Protein AF-A0A958LIG8-F1 (afdb_monomer_lite)

Foldseek 3Di:
DPPDDVVVVVVVPPPPPPCADDCLNQVVVVHDLCDDPVDLHPSVCSVFLQCLLVDDWDKDWDDFDPDDQLDDADPVGHHIKIKTWHHNDDWTKIWIWFGFDVVLCVVVVVVPSFWGGQTGKTKIKTKDDDDDAKIKIKMKIWGWDWDCDPPNATKIWIWIKIKMWIGHGPFKIKIKMWTPWTKMATGVHNRDIDTDDIDMKIKMWGDDPVDIDIDID

Structure (mmCIF, N/CA/C/O backbone):
data_AF-A0A958LIG8-F1
#
_entry.id   AF-A0A958LIG8-F1
#
loop_
_atom_site.group_PDB
_atom_site.id
_atom_site.type_symbol
_atom_site.label_atom_id
_atom_site.label_alt_id
_atom_site.label_comp_id
_atom_site.label_asym_id
_atom_site.label_entity_id
_atom_site.label_seq_id
_atom_site.pdbx_PDB_ins_code
_atom_site.Cartn_x
_atom_site.Cartn_y
_atom_site.Cartn_z
_atom_site.occupancy
_atom_site.B_iso_or_equiv
_atom_site.auth_seq_id
_atom_site.auth_comp_id
_atom_site.auth_asym_id
_atom_site.auth_atom_id
_atom_site.pdbx_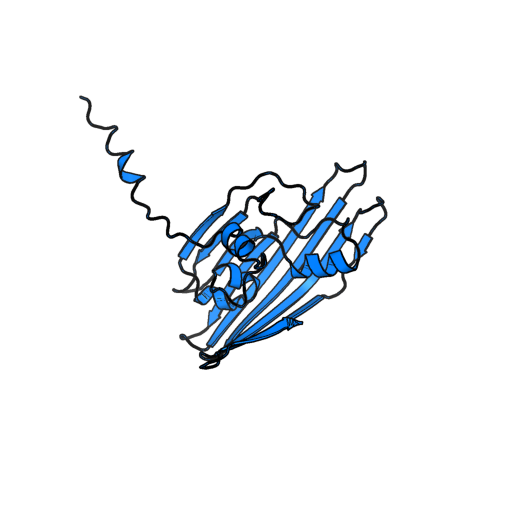PDB_model_num
ATOM 1 N N . MET A 1 1 ? 37.956 26.118 31.453 1.00 41.28 1 MET A N 1
ATOM 2 C CA . MET A 1 1 ? 36.650 26.328 30.789 1.00 41.28 1 MET A CA 1
ATOM 3 C C . MET A 1 1 ? 36.375 25.126 29.888 1.00 41.28 1 MET A C 1
ATOM 5 O O . MET A 1 1 ? 36.731 25.153 28.724 1.00 41.28 1 MET A O 1
ATOM 9 N N . VAL A 1 2 ? 35.842 24.032 30.446 1.00 43.56 2 VAL A N 1
ATOM 10 C CA . VAL A 1 2 ? 35.516 22.791 29.707 1.00 43.56 2 VAL A CA 1
ATOM 11 C C . VAL A 1 2 ? 34.172 22.278 30.224 1.00 43.56 2 VAL A C 1
ATOM 13 O O . VAL A 1 2 ? 34.067 21.256 30.884 1.00 43.56 2 VAL A O 1
ATOM 16 N N . ILE A 1 3 ? 33.132 23.073 30.011 1.00 48.62 3 ILE A N 1
ATOM 17 C CA . ILE A 1 3 ? 31.742 22.699 30.272 1.00 48.62 3 ILE A CA 1
ATOM 18 C C . ILE A 1 3 ? 30.993 23.212 29.055 1.00 48.62 3 ILE A C 1
ATOM 20 O O . ILE A 1 3 ? 30.757 24.415 28.992 1.00 48.62 3 ILE A O 1
ATOM 24 N N . ARG A 1 4 ? 30.740 22.346 28.059 1.00 50.59 4 ARG A N 1
ATOM 25 C CA . ARG A 1 4 ? 29.748 22.579 26.980 1.00 50.59 4 ARG A CA 1
ATOM 26 C C . ARG A 1 4 ? 29.577 21.462 25.939 1.00 50.59 4 ARG A C 1
ATOM 28 O O . ARG A 1 4 ? 28.724 21.620 25.081 1.00 50.59 4 ARG A O 1
ATOM 35 N N . ILE A 1 5 ? 30.298 20.338 26.005 1.00 49.97 5 ILE A N 1
ATOM 36 C CA . ILE A 1 5 ? 30.127 19.248 25.013 1.00 49.97 5 ILE A CA 1
ATOM 37 C C . ILE A 1 5 ? 29.253 18.092 25.532 1.00 49.97 5 ILE A C 1
ATOM 39 O O . ILE A 1 5 ? 28.563 17.442 24.755 1.00 49.97 5 ILE A O 1
ATOM 43 N N . TRP A 1 6 ? 29.160 17.896 26.848 1.00 44.25 6 TRP A N 1
ATOM 44 C CA . TRP A 1 6 ? 28.410 16.771 27.424 1.00 44.25 6 TRP A CA 1
ATOM 45 C C . TRP A 1 6 ? 26.888 16.957 27.490 1.00 44.25 6 TRP A C 1
ATOM 47 O O . TRP A 1 6 ? 26.189 16.006 27.810 1.00 44.25 6 TRP A O 1
ATOM 57 N N . LEU A 1 7 ? 26.345 18.142 27.181 1.00 46.19 7 LEU A N 1
ATOM 58 C CA . LEU A 1 7 ? 24.888 18.338 27.179 1.00 46.19 7 LEU A CA 1
ATOM 59 C C . LEU A 1 7 ? 24.240 18.044 25.816 1.00 46.19 7 LEU A C 1
ATOM 61 O O . LEU A 1 7 ? 23.055 17.742 25.776 1.00 46.19 7 LEU A O 1
ATOM 65 N N . LEU A 1 8 ? 25.002 18.089 24.714 1.00 43.44 8 LEU A N 1
ATOM 66 C CA . LEU A 1 8 ? 24.468 17.799 23.376 1.00 43.44 8 LEU A CA 1
ATOM 67 C C . LEU A 1 8 ? 24.385 16.290 23.086 1.00 43.44 8 LEU A C 1
ATOM 69 O O . LEU A 1 8 ? 23.498 15.862 22.358 1.00 43.44 8 LEU A O 1
ATOM 73 N N . ALA A 1 9 ? 25.266 15.479 23.681 1.00 48.62 9 ALA A N 1
ATOM 74 C CA . ALA A 1 9 ? 25.259 14.023 23.503 1.00 48.62 9 ALA A CA 1
ATOM 75 C C . ALA A 1 9 ? 24.160 13.317 24.323 1.00 48.62 9 ALA A C 1
ATOM 77 O O . ALA A 1 9 ? 23.716 12.233 23.960 1.00 48.62 9 ALA A O 1
ATOM 78 N N . THR A 1 10 ? 23.683 13.945 25.401 1.00 48.19 10 THR A N 1
ATOM 79 C CA . THR A 1 10 ? 22.704 13.342 26.324 1.00 48.19 10 THR A CA 1
ATOM 80 C C . THR A 1 10 ? 21.252 13.658 25.946 1.00 48.19 10 THR A C 1
ATOM 82 O O . THR A 1 10 ? 20.336 13.007 26.435 1.00 48.19 10 THR A O 1
ATOM 85 N N . VAL A 1 11 ? 21.020 14.614 25.037 1.00 45.44 11 VAL A N 1
ATOM 86 C CA . VAL A 1 11 ? 19.679 14.914 24.491 1.00 45.44 11 VAL A CA 1
ATOM 87 C C . VAL A 1 11 ? 19.306 13.969 23.336 1.00 45.44 11 VAL A C 1
ATOM 89 O O . VAL A 1 11 ? 18.129 13.816 23.029 1.00 45.44 11 VAL A O 1
ATOM 92 N N . LEU A 1 12 ? 20.270 13.253 22.748 1.00 44.62 12 LEU A N 1
ATOM 93 C CA . LEU A 1 12 ? 20.028 12.346 21.617 1.00 44.62 12 LEU A CA 1
ATOM 94 C C . LEU A 1 12 ? 19.662 10.903 22.027 1.00 44.62 12 LEU A C 1
ATOM 96 O O . LEU A 1 12 ? 19.525 10.046 21.164 1.00 44.62 12 LEU A O 1
ATOM 100 N N . PHE A 1 13 ? 19.517 10.612 23.325 1.00 43.94 13 PHE A N 1
ATOM 101 C CA . PHE A 1 13 ? 19.394 9.232 23.827 1.00 43.94 13 PHE A CA 1
ATOM 102 C C . PHE A 1 13 ? 18.069 8.905 24.536 1.00 43.94 13 PHE A C 1
ATOM 104 O O . PHE A 1 13 ? 17.940 7.841 25.134 1.00 43.94 13 PHE A O 1
ATOM 111 N N . PHE A 1 14 ? 17.068 9.790 24.449 1.00 40.62 14 PHE A N 1
ATOM 112 C CA . PHE A 1 14 ? 15.733 9.568 25.028 1.00 40.62 14 PHE A CA 1
ATOM 113 C C . PHE A 1 14 ? 14.577 9.807 24.049 1.00 40.62 14 PHE A C 1
ATOM 115 O O . PHE A 1 14 ? 13.455 10.070 24.473 1.00 40.62 14 PHE A O 1
ATOM 122 N N . THR A 1 15 ? 14.797 9.661 22.742 1.00 43.53 15 THR A N 1
ATOM 123 C CA . THR A 1 15 ? 13.674 9.290 21.877 1.00 43.53 15 THR A CA 1
ATOM 124 C C . THR A 1 15 ? 13.524 7.786 22.016 1.00 43.53 15 THR A C 1
ATOM 126 O O . THR A 1 15 ? 14.259 7.021 21.394 1.00 43.53 15 THR A O 1
ATOM 129 N N . THR A 1 16 ? 12.624 7.350 22.892 1.00 34.91 16 THR A N 1
ATOM 130 C CA . THR A 1 16 ? 12.027 6.021 22.784 1.00 34.91 16 THR A CA 1
ATOM 131 C C . THR A 1 16 ? 11.442 5.936 21.382 1.00 34.91 16 THR A C 1
ATOM 133 O O . THR A 1 16 ? 10.362 6.461 21.125 1.00 34.91 16 THR A O 1
ATOM 136 N N . ILE A 1 17 ? 12.214 5.379 20.449 1.00 40.78 17 ILE A N 1
ATOM 137 C CA . ILE A 1 17 ? 11.719 5.006 19.134 1.00 40.78 17 ILE A CA 1
ATOM 138 C C . ILE A 1 17 ? 10.731 3.895 19.457 1.00 40.78 17 ILE A C 1
ATOM 140 O O . ILE A 1 17 ? 11.127 2.766 19.748 1.00 40.78 17 ILE A O 1
ATOM 144 N N . GLU A 1 18 ? 9.454 4.246 19.567 1.00 34.97 18 GLU A N 1
ATOM 145 C CA . GLU A 1 18 ? 8.411 3.238 19.555 1.00 34.97 18 GLU A CA 1
ATOM 146 C C . GLU A 1 18 ? 8.670 2.397 18.307 1.00 34.97 18 GLU A C 1
ATOM 148 O O . GLU A 1 18 ? 8.905 2.925 17.220 1.00 34.97 18 GLU A O 1
ATOM 153 N N . SER A 1 19 ? 8.786 1.086 18.501 1.00 39.12 19 SER A N 1
ATOM 154 C CA . SER A 1 19 ? 9.052 0.122 17.440 1.00 39.12 19 SER A CA 1
ATOM 155 C C . SER A 1 19 ? 7.802 0.001 16.565 1.00 39.12 19 SER A C 1
ATOM 157 O O . SER A 1 19 ? 7.048 -0.973 16.650 1.00 39.12 19 SER A O 1
ATOM 159 N N . TYR A 1 20 ? 7.575 1.031 15.753 1.00 48.97 20 TYR A N 1
ATOM 160 C CA . TYR A 1 20 ? 6.676 0.998 14.611 1.00 48.97 20 TYR A CA 1
ATOM 161 C C . TYR A 1 20 ? 7.081 -0.181 13.722 1.00 48.97 20 TYR A C 1
ATOM 163 O O . TYR A 1 20 ? 8.252 -0.581 13.678 1.00 48.97 20 TYR A O 1
ATOM 171 N N . ALA A 1 21 ? 6.090 -0.846 13.149 1.00 52.38 21 ALA A N 1
ATOM 172 C CA . ALA A 1 21 ? 6.318 -2.006 12.320 1.00 52.38 21 ALA A CA 1
ATOM 173 C C . ALA A 1 21 ? 7.033 -1.592 11.053 1.00 52.38 21 ALA A C 1
ATOM 175 O O . ALA A 1 21 ? 6.446 -1.016 10.144 1.00 52.38 21 ALA A O 1
ATOM 176 N N . SER A 1 22 ? 8.313 -1.923 10.973 1.00 60.50 22 SER A N 1
ATOM 177 C CA . SER A 1 22 ? 8.977 -1.832 9.691 1.00 60.50 22 SER A CA 1
ATOM 178 C C . SER A 1 22 ? 8.350 -2.833 8.717 1.00 60.50 22 SER A C 1
ATOM 180 O O . SER A 1 22 ? 7.936 -3.925 9.133 1.00 60.50 22 SER A O 1
ATOM 182 N N . LYS A 1 23 ? 8.321 -2.515 7.420 1.00 68.56 23 LYS A N 1
ATOM 183 C CA . LYS A 1 23 ? 7.964 -3.449 6.335 1.00 68.56 23 LYS A CA 1
ATOM 184 C C . LYS A 1 23 ? 8.615 -4.808 6.528 1.00 68.56 23 LYS A C 1
ATOM 186 O O . LYS A 1 23 ? 7.947 -5.838 6.495 1.00 68.56 23 LYS A O 1
ATOM 191 N N . SER A 1 24 ? 9.898 -4.791 6.872 1.00 63.81 24 SER A N 1
ATOM 192 C CA . SER A 1 24 ? 10.687 -5.982 7.193 1.00 63.81 24 SER A CA 1
ATOM 193 C C . SER A 1 24 ? 10.082 -6.870 8.293 1.00 63.81 24 SER A C 1
ATOM 195 O O . SER A 1 24 ? 10.229 -8.089 8.229 1.00 63.81 24 SER A O 1
ATOM 197 N N . ARG A 1 25 ? 9.370 -6.314 9.285 1.00 67.56 25 ARG A N 1
ATOM 198 C CA . ARG A 1 25 ? 8.668 -7.090 10.324 1.00 67.56 25 ARG A CA 1
ATOM 199 C C . ARG A 1 25 ? 7.407 -7.759 9.780 1.00 67.56 25 ARG A C 1
ATOM 201 O O . ARG A 1 25 ? 7.137 -8.902 10.140 1.00 67.56 25 ARG A O 1
ATOM 208 N N . LEU A 1 26 ? 6.642 -7.065 8.938 1.00 69.69 26 LEU A N 1
ATOM 209 C CA . LEU A 1 26 ? 5.444 -7.623 8.306 1.00 69.69 26 LEU A CA 1
ATOM 210 C C . LEU A 1 26 ? 5.796 -8.706 7.284 1.00 69.69 26 LEU A C 1
ATOM 212 O O . LEU A 1 26 ? 5.222 -9.794 7.329 1.00 69.69 26 LEU A O 1
ATOM 216 N N . GLU A 1 27 ? 6.796 -8.463 6.442 1.00 68.50 27 GLU A N 1
ATOM 217 C CA . GLU A 1 27 ? 7.295 -9.453 5.485 1.00 68.50 27 GLU A CA 1
ATOM 218 C C . GLU A 1 27 ? 7.908 -10.670 6.185 1.00 68.50 27 GLU A C 1
ATOM 220 O O . GLU A 1 27 ? 7.669 -11.806 5.775 1.00 68.50 27 GLU A O 1
ATOM 225 N N . ALA A 1 28 ? 8.625 -10.478 7.301 1.00 63.53 28 ALA A N 1
ATOM 226 C CA . ALA A 1 28 ? 9.114 -11.591 8.120 1.00 63.53 28 ALA A CA 1
ATOM 227 C C . ALA A 1 28 ? 7.977 -12.439 8.725 1.00 63.53 28 ALA A C 1
ATOM 229 O O . ALA A 1 28 ? 8.177 -13.616 9.027 1.00 63.53 28 ALA A O 1
ATOM 230 N N . LEU A 1 29 ? 6.781 -11.863 8.880 1.00 64.50 29 LEU A N 1
ATOM 231 C CA . LEU A 1 29 ? 5.553 -12.555 9.287 1.00 64.50 29 LEU A CA 1
ATOM 232 C C . LEU A 1 29 ? 4.736 -13.069 8.086 1.00 64.50 29 LEU A C 1
ATOM 234 O O . LEU A 1 29 ? 3.590 -13.499 8.253 1.00 64.50 29 LEU A O 1
ATOM 238 N N . GLY A 1 30 ? 5.315 -13.037 6.882 1.00 64.19 30 GLY A N 1
ATOM 239 C CA . GLY A 1 30 ? 4.704 -13.514 5.644 1.00 64.19 30 GLY A CA 1
ATOM 240 C C . GLY A 1 30 ? 3.525 -12.666 5.172 1.00 64.19 30 GLY A C 1
ATOM 241 O O . GLY A 1 30 ? 2.628 -13.201 4.524 1.00 64.19 30 GLY A O 1
ATOM 242 N N . GLN A 1 31 ? 3.479 -11.389 5.557 1.00 71.19 31 GLN A N 1
ATOM 243 C CA . GLN A 1 31 ? 2.454 -10.447 5.113 1.00 71.19 31 GLN A CA 1
ATOM 244 C C . GLN A 1 31 ? 2.916 -9.647 3.898 1.00 71.19 31 GLN A C 1
ATOM 246 O O . GLN A 1 31 ? 4.094 -9.636 3.549 1.00 71.19 31 GLN A O 1
ATOM 251 N N . ASP A 1 32 ? 1.950 -8.994 3.267 1.00 72.31 32 ASP A N 1
ATOM 252 C CA . ASP A 1 32 ? 2.117 -8.226 2.043 1.00 72.31 32 ASP A CA 1
ATOM 253 C C . ASP A 1 32 ? 2.638 -6.798 2.330 1.00 72.31 32 ASP A C 1
ATOM 255 O O . ASP A 1 32 ? 2.478 -6.277 3.441 1.00 72.31 32 ASP A O 1
ATOM 259 N N . SER A 1 33 ? 3.239 -6.144 1.328 1.00 68.50 33 SER A N 1
ATOM 260 C CA . SER A 1 33 ? 3.639 -4.734 1.392 1.00 68.50 33 SER A CA 1
ATOM 261 C C . SER A 1 33 ? 2.451 -3.796 1.627 1.00 68.50 33 SER A C 1
ATOM 263 O O . SER A 1 33 ? 2.585 -2.783 2.307 1.00 68.50 33 SER A O 1
ATOM 265 N N . ASN A 1 34 ? 1.252 -4.153 1.171 1.00 72.00 34 ASN A N 1
ATOM 266 C CA . ASN A 1 34 ? 0.046 -3.360 1.413 1.00 72.00 34 ASN A CA 1
ATOM 267 C C . ASN A 1 34 ? -0.558 -3.547 2.816 1.00 72.00 34 ASN A C 1
ATOM 269 O O . ASN A 1 34 ? -1.557 -2.909 3.157 1.00 72.00 34 ASN A O 1
ATOM 273 N N . GLY A 1 35 ? 0.044 -4.400 3.650 1.00 72.19 35 GLY A N 1
ATOM 274 C CA . GLY A 1 35 ? -0.363 -4.649 5.027 1.00 72.19 35 GLY A CA 1
ATOM 275 C C . GLY A 1 35 ? -0.919 -6.054 5.250 1.00 72.19 35 GLY A C 1
ATOM 276 O O . GLY A 1 35 ? -0.621 -7.009 4.535 1.00 72.19 35 GLY A O 1
ATOM 277 N N . SER A 1 36 ? -1.711 -6.200 6.311 1.00 70.88 36 SER A N 1
ATOM 278 C CA . SER A 1 36 ? -2.197 -7.490 6.785 1.00 70.88 36 SER A CA 1
ATOM 279 C C . SER A 1 36 ? -3.659 -7.452 7.212 1.00 70.88 36 SER A C 1
ATOM 281 O O . SER A 1 36 ? -4.131 -6.547 7.899 1.00 70.88 36 SER A O 1
ATOM 283 N N . PHE A 1 37 ? -4.362 -8.536 6.899 1.00 68.19 37 PHE A N 1
ATOM 284 C CA . PHE A 1 37 ? -5.680 -8.841 7.450 1.00 68.19 37 PHE A CA 1
ATOM 285 C C . PHE A 1 37 ? -5.631 -9.279 8.924 1.00 68.19 37 PHE A C 1
ATOM 287 O O . PHE A 1 37 ? -6.593 -9.105 9.679 1.00 68.19 37 PHE A O 1
ATOM 294 N N . PHE A 1 38 ? -4.514 -9.871 9.342 1.00 68.44 38 PHE A N 1
ATOM 295 C CA . PHE A 1 38 ? -4.381 -10.563 10.624 1.00 68.44 38 PHE A CA 1
ATOM 296 C C . PHE A 1 38 ? -3.627 -9.729 11.656 1.00 68.44 38 PHE A C 1
ATOM 298 O O . PHE A 1 38 ? -3.904 -9.819 12.853 1.00 68.44 38 PHE A O 1
ATOM 305 N N . ILE A 1 39 ? -2.693 -8.899 11.193 1.00 72.19 39 ILE A N 1
ATOM 306 C CA . ILE A 1 39 ? -1.860 -8.043 12.028 1.00 72.19 39 ILE A CA 1
ATOM 307 C C . ILE A 1 39 ? -2.384 -6.616 11.923 1.00 72.19 39 ILE A C 1
ATOM 309 O O . ILE A 1 39 ? -2.636 -6.102 10.837 1.00 72.19 39 ILE A O 1
ATOM 313 N N . LYS A 1 40 ? -2.594 -5.979 13.078 1.00 69.81 40 LYS A N 1
ATOM 314 C CA . LYS A 1 40 ? -2.927 -4.556 13.135 1.00 69.81 40 LYS A CA 1
ATOM 315 C C . LYS A 1 40 ? -1.641 -3.776 12.963 1.00 69.81 40 LYS A C 1
ATOM 317 O O . LYS A 1 40 ? -0.802 -3.798 13.858 1.00 69.81 40 LYS A O 1
ATOM 322 N N . ASP A 1 41 ? -1.543 -3.116 11.827 1.00 79.81 41 ASP A N 1
ATOM 323 C CA . ASP A 1 41 ? -0.342 -2.429 11.406 1.00 79.81 41 ASP A CA 1
ATOM 324 C C . ASP A 1 41 ? -0.687 -1.102 10.746 1.00 79.81 41 ASP A C 1
ATOM 326 O O . ASP A 1 41 ? -1.757 -0.955 10.147 1.00 79.81 41 ASP A O 1
ATOM 330 N N . GLU A 1 42 ? 0.221 -0.145 10.832 1.00 77.00 42 GLU A N 1
ATOM 331 C CA . GLU A 1 42 ? 0.146 1.107 10.099 1.00 77.00 42 GLU A CA 1
ATOM 332 C C . GLU A 1 42 ? 0.066 0.905 8.589 1.00 77.00 42 GLU A C 1
ATOM 334 O O . GLU A 1 42 ? -0.653 1.651 7.928 1.00 77.00 42 GLU A O 1
ATOM 339 N N . ARG A 1 43 ? 0.699 -0.135 8.035 1.00 83.94 43 ARG A N 1
ATOM 340 C CA . ARG A 1 43 ? 0.624 -0.413 6.596 1.00 83.94 43 ARG A CA 1
ATOM 341 C C . ARG A 1 43 ? -0.770 -0.822 6.145 1.00 83.94 43 ARG A C 1
ATOM 343 O O . ARG A 1 43 ? -1.090 -0.691 4.971 1.00 83.94 43 ARG A O 1
ATOM 350 N N . ASN A 1 44 ? -1.667 -1.177 7.066 1.00 87.81 44 ASN A N 1
ATOM 351 C CA . ASN A 1 44 ? -3.059 -1.467 6.726 1.00 87.81 44 ASN A CA 1
ATOM 352 C C . ASN A 1 44 ? -3.813 -0.249 6.166 1.00 87.81 44 ASN A C 1
ATOM 354 O O . ASN A 1 44 ? -4.966 -0.412 5.758 1.00 87.81 44 ASN A O 1
ATOM 358 N N . ILE A 1 45 ? -3.224 0.956 6.159 1.00 91.25 45 ILE A N 1
ATOM 359 C CA . ILE A 1 45 ? -3.771 2.102 5.420 1.00 91.25 45 ILE A CA 1
ATOM 360 C C . ILE A 1 45 ? -3.695 1.931 3.899 1.00 91.25 45 ILE A C 1
ATOM 362 O O . ILE A 1 45 ? -4.523 2.514 3.203 1.00 91.25 45 ILE A O 1
ATOM 366 N N . PHE A 1 46 ? -2.740 1.143 3.393 1.00 90.75 46 PHE A N 1
ATOM 367 C CA . PHE A 1 46 ? -2.603 0.853 1.963 1.00 90.75 46 PHE A CA 1
ATOM 368 C C . PHE A 1 46 ? -3.651 -0.170 1.517 1.00 90.75 46 PHE A C 1
ATOM 370 O O . PHE A 1 46 ? -4.264 0.001 0.471 1.00 90.75 46 PHE A O 1
ATOM 377 N N . LEU A 1 47 ? -3.962 -1.151 2.371 1.00 88.94 47 LEU A N 1
ATOM 378 C CA . LEU A 1 47 ? -5.082 -2.067 2.156 1.00 88.94 47 LEU A CA 1
ATOM 379 C C . LEU A 1 47 ? -6.450 -1.381 2.338 1.00 88.94 47 LEU A C 1
ATOM 381 O O . LEU A 1 47 ? -7.333 -1.488 1.493 1.00 88.94 47 LEU A O 1
ATOM 385 N N . ASN A 1 48 ? -6.646 -0.666 3.449 1.00 92.94 48 ASN A N 1
ATOM 386 C CA . ASN A 1 48 ? -7.878 0.062 3.748 1.00 92.94 48 ASN A CA 1
ATOM 387 C C . ASN A 1 48 ? -7.553 1.478 4.256 1.00 92.94 48 ASN A C 1
ATOM 389 O O . ASN A 1 48 ? -7.222 1.640 5.437 1.00 92.94 48 ASN A O 1
ATOM 393 N N . PRO A 1 49 ? -7.758 2.520 3.429 1.00 94.19 49 PRO A N 1
ATOM 394 C CA . PRO A 1 49 ? -7.492 3.914 3.786 1.00 94.19 49 PRO A CA 1
ATOM 395 C C . PRO A 1 49 ? -8.129 4.379 5.096 1.00 94.19 49 PRO A C 1
ATOM 397 O O . PRO A 1 49 ? -7.586 5.243 5.780 1.00 94.19 49 PRO A O 1
ATOM 400 N N . ALA A 1 50 ? -9.269 3.805 5.495 1.00 93.75 50 ALA A N 1
ATOM 401 C CA . ALA A 1 50 ? -9.936 4.171 6.741 1.00 93.75 50 ALA A CA 1
ATOM 402 C C . ALA A 1 50 ? -9.140 3.771 7.999 1.00 93.75 50 ALA A C 1
ATOM 404 O O . ALA A 1 50 ? -9.425 4.260 9.095 1.00 93.75 50 ALA A O 1
ATOM 405 N N . ASN A 1 51 ? -8.110 2.931 7.867 1.00 92.44 51 ASN A N 1
ATOM 406 C CA . ASN A 1 51 ? -7.195 2.630 8.961 1.00 92.44 51 ASN A CA 1
ATOM 407 C C . ASN A 1 51 ? -6.338 3.827 9.381 1.00 92.44 51 ASN A C 1
ATOM 409 O O . ASN A 1 51 ? -5.824 3.792 10.493 1.00 92.44 51 ASN A O 1
ATOM 413 N N . ILE A 1 52 ? -6.268 4.918 8.604 1.00 92.75 52 ILE A N 1
ATOM 414 C CA . ILE A 1 52 ? -5.534 6.136 8.998 1.00 92.75 52 ILE A CA 1
ATOM 415 C C . ILE A 1 52 ? -6.040 6.734 10.321 1.00 92.75 52 ILE A C 1
ATOM 417 O O . ILE A 1 52 ? -5.300 7.366 11.070 1.00 92.75 52 ILE A O 1
ATOM 421 N N . HIS A 1 53 ? -7.299 6.463 10.666 1.00 90.88 53 HIS A N 1
ATOM 422 C CA . HIS A 1 53 ? -7.905 6.850 11.941 1.00 90.88 53 HIS A CA 1
ATOM 423 C C . HIS A 1 53 ? -7.390 6.048 13.147 1.00 90.88 53 HIS A C 1
ATOM 425 O O . HIS A 1 53 ? -7.668 6.412 14.288 1.00 90.88 53 HIS A O 1
ATOM 431 N N . LYS A 1 54 ? -6.686 4.937 12.912 1.00 88.50 54 LYS A N 1
ATOM 432 C CA . LYS A 1 54 ? -6.080 4.074 13.939 1.00 88.50 54 LYS A CA 1
ATOM 433 C C . LYS A 1 54 ? -4.576 4.313 14.093 1.00 88.50 54 LYS A C 1
ATOM 435 O O . LYS A 1 54 ? -3.994 3.802 15.042 1.00 88.50 54 LYS A O 1
ATOM 440 N N . VAL A 1 55 ? -3.975 5.048 13.161 1.00 88.25 55 VAL A N 1
ATOM 441 C CA . VAL A 1 55 ? -2.546 5.357 13.132 1.00 88.25 55 VAL A CA 1
ATOM 442 C C . VAL A 1 55 ? -2.291 6.597 13.990 1.00 88.25 55 VAL A C 1
ATOM 444 O O . VAL A 1 55 ? -3.064 7.553 13.932 1.00 88.25 55 VAL A O 1
ATOM 447 N N . ASP A 1 56 ? -1.241 6.588 14.808 1.00 89.12 56 ASP A N 1
ATOM 448 C CA . ASP A 1 56 ? -0.828 7.765 15.581 1.00 89.12 56 ASP A CA 1
ATOM 449 C C . ASP A 1 56 ? -0.017 8.745 14.702 1.00 89.12 56 ASP A C 1
ATOM 451 O O . ASP A 1 56 ? 0.181 8.537 13.504 1.00 89.12 56 ASP A O 1
ATOM 455 N N . ARG A 1 57 ? 0.422 9.878 15.260 1.00 90.69 57 ARG A N 1
ATOM 456 C CA . ARG A 1 57 ? 1.223 10.862 14.514 1.00 90.69 57 ARG A CA 1
ATOM 457 C C . ARG A 1 57 ? 2.706 10.518 14.587 1.00 90.69 57 ARG A C 1
ATOM 459 O O . ARG A 1 57 ? 3.279 10.586 15.671 1.00 90.69 57 ARG A O 1
ATOM 466 N N . TYR A 1 58 ? 3.343 10.241 13.454 1.00 86.94 58 TYR A N 1
ATOM 467 C CA . TYR A 1 58 ? 4.784 9.984 13.401 1.00 86.94 58 TYR A CA 1
ATOM 468 C C . TYR A 1 58 ? 5.363 10.174 11.994 1.00 86.94 58 TYR A C 1
ATOM 470 O O . TYR A 1 58 ? 4.653 10.369 11.005 1.00 86.94 58 TYR A O 1
ATOM 478 N N . LEU A 1 59 ? 6.691 10.133 11.929 1.00 89.81 59 LEU A N 1
ATOM 479 C CA . LEU A 1 59 ? 7.462 10.038 10.697 1.00 89.81 59 LEU A CA 1
ATOM 480 C C . LEU A 1 59 ? 8.139 8.668 10.666 1.00 89.81 59 LEU A C 1
ATOM 482 O O . LEU A 1 59 ? 8.700 8.241 11.674 1.00 89.81 59 LEU A O 1
ATOM 486 N N . SER A 1 60 ? 8.104 8.007 9.515 1.00 86.81 60 SER A N 1
ATOM 487 C CA . SER A 1 60 ? 8.808 6.748 9.268 1.00 86.81 60 SER A CA 1
ATOM 488 C C . SER A 1 60 ? 9.846 6.933 8.178 1.00 86.81 60 SER A C 1
ATOM 490 O O . SER A 1 60 ? 9.606 7.641 7.199 1.00 86.81 60 SER A O 1
ATOM 492 N N . PHE A 1 61 ? 10.987 6.285 8.372 1.00 86.12 61 PHE A N 1
ATOM 493 C CA . PHE A 1 61 ? 12.059 6.208 7.396 1.00 86.12 61 PHE A CA 1
ATOM 494 C C . PHE A 1 61 ? 12.686 4.825 7.508 1.00 86.12 61 PHE A C 1
ATOM 496 O O . PHE A 1 61 ? 13.214 4.465 8.563 1.00 86.12 61 PHE A O 1
ATOM 503 N N . GLU A 1 62 ? 12.639 4.072 6.422 1.00 80.75 62 GLU A N 1
ATOM 504 C CA . GLU A 1 62 ? 13.328 2.804 6.265 1.00 80.75 62 GLU A CA 1
ATOM 505 C C . GLU A 1 62 ? 14.481 2.988 5.286 1.00 80.75 62 GLU A C 1
ATOM 507 O O . GLU A 1 62 ? 14.339 3.562 4.206 1.00 80.75 62 GLU A O 1
ATOM 512 N N . TRP A 1 63 ? 15.661 2.533 5.698 1.00 79.56 63 TRP A N 1
ATOM 513 C CA . TRP A 1 63 ? 16.854 2.585 4.868 1.00 79.56 63 TRP A CA 1
ATOM 514 C C . TRP A 1 63 ? 16.986 1.277 4.102 1.00 79.56 63 TRP A C 1
ATOM 516 O O . TRP A 1 63 ? 16.999 0.203 4.702 1.00 79.56 63 TRP A O 1
ATOM 526 N N . GLY A 1 64 ? 17.159 1.389 2.790 1.00 72.25 64 GLY A N 1
ATOM 527 C CA . GLY A 1 64 ? 17.372 0.263 1.893 1.00 72.25 64 GLY A CA 1
ATOM 528 C C . GLY A 1 64 ? 18.546 0.484 0.943 1.00 72.25 64 GLY A C 1
ATOM 529 O O . GLY A 1 64 ? 19.110 1.577 0.854 1.00 72.25 64 GLY A O 1
ATOM 530 N N . ALA A 1 65 ? 18.931 -0.573 0.238 1.00 67.62 65 ALA A N 1
ATOM 531 C CA . ALA A 1 65 ? 19.843 -0.498 -0.892 1.00 67.62 65 ALA A CA 1
ATOM 532 C C . ALA A 1 65 ? 19.115 0.038 -2.138 1.00 67.62 65 ALA A C 1
ATOM 534 O O . ALA A 1 65 ? 17.889 0.015 -2.230 1.00 67.62 65 ALA A O 1
ATOM 535 N N . SER A 1 66 ? 19.876 0.482 -3.141 1.00 57.25 66 SER A N 1
ATOM 536 C CA . SER A 1 66 ? 19.353 0.713 -4.490 1.00 57.25 66 SER A CA 1
ATOM 537 C C . SER A 1 66 ? 19.005 -0.641 -5.129 1.00 57.25 66 SER A C 1
ATOM 539 O O . SER A 1 66 ? 19.835 -1.239 -5.815 1.00 57.25 66 SER A O 1
ATOM 541 N N . GLY A 1 67 ? 17.828 -1.183 -4.814 1.00 54.44 67 GLY A N 1
ATOM 542 C CA . GLY A 1 67 ? 17.303 -2.396 -5.438 1.00 54.44 67 GLY A CA 1
ATOM 543 C C . GLY A 1 67 ? 16.988 -2.170 -6.920 1.00 54.44 67 GLY A C 1
ATOM 544 O O . GLY A 1 67 ? 16.645 -1.064 -7.327 1.00 54.44 67 GLY A O 1
ATOM 545 N N . SER A 1 68 ? 17.120 -3.210 -7.743 1.00 54.66 68 SER A N 1
ATOM 546 C CA . SER A 1 68 ? 16.703 -3.175 -9.151 1.00 54.66 68 SER A CA 1
ATOM 547 C C . SER A 1 68 ? 15.173 -3.093 -9.250 1.00 54.66 68 SER A C 1
ATOM 549 O O . SER A 1 68 ? 14.490 -3.909 -8.632 1.00 54.66 68 SER A O 1
ATOM 551 N N . ALA A 1 69 ? 14.638 -2.179 -10.067 1.00 53.31 69 ALA A N 1
ATOM 552 C CA . ALA A 1 69 ? 13.193 -1.963 -10.263 1.00 53.31 69 ALA A CA 1
ATOM 553 C C . ALA A 1 69 ? 12.436 -3.176 -10.865 1.00 53.31 69 ALA A C 1
ATOM 555 O O . ALA A 1 69 ? 11.208 -3.225 -10.871 1.00 53.31 69 ALA A O 1
ATOM 556 N N . GLU A 1 70 ? 13.158 -4.195 -11.346 1.00 51.00 70 GLU A N 1
ATOM 557 C CA . GLU A 1 70 ? 12.597 -5.484 -11.783 1.00 51.00 70 GLU A CA 1
ATOM 558 C C . GLU A 1 70 ? 12.060 -6.349 -10.633 1.00 51.00 70 GLU A C 1
ATOM 560 O O . GLU A 1 70 ? 11.199 -7.224 -10.811 1.00 51.00 70 GLU A O 1
ATOM 565 N N . LYS A 1 71 ? 12.641 -6.187 -9.442 1.00 59.31 71 LYS A N 1
ATOM 566 C CA . LYS A 1 71 ? 12.388 -7.067 -8.308 1.00 59.31 71 LYS A CA 1
ATOM 567 C C . LYS A 1 71 ? 11.522 -6.336 -7.305 1.00 59.31 71 LYS A C 1
ATOM 569 O O . LYS A 1 71 ? 11.831 -5.210 -6.933 1.00 59.31 71 LYS A O 1
ATOM 574 N N . VAL A 1 72 ? 10.456 -7.015 -6.887 1.00 61.06 72 VAL A N 1
ATOM 575 C CA . VAL A 1 72 ? 9.723 -6.650 -5.671 1.00 61.06 72 VAL A CA 1
ATOM 576 C C . VAL A 1 72 ? 10.740 -6.617 -4.543 1.00 61.06 72 VAL A C 1
ATOM 578 O O . VAL A 1 72 ? 11.669 -7.439 -4.533 1.00 61.06 72 VAL A O 1
ATOM 581 N N . ASP A 1 73 ? 10.588 -5.658 -3.647 1.00 60.34 73 ASP A N 1
ATOM 582 C CA . ASP A 1 73 ? 11.368 -5.590 -2.435 1.00 60.34 73 ASP A CA 1
ATOM 583 C C . ASP A 1 73 ? 11.358 -6.947 -1.713 1.00 60.34 73 ASP A C 1
ATOM 585 O O . ASP A 1 73 ? 10.416 -7.740 -1.791 1.00 60.34 73 ASP A O 1
ATOM 589 N N . SER A 1 74 ? 12.481 -7.270 -1.089 1.00 61.62 74 SER A N 1
ATOM 590 C CA . SER A 1 74 ? 12.644 -8.525 -0.378 1.00 61.62 74 SER A CA 1
ATOM 591 C C . SER A 1 74 ? 13.626 -8.351 0.767 1.00 61.62 74 SER A C 1
ATOM 593 O O . SER A 1 74 ? 14.524 -7.512 0.710 1.00 61.62 74 SER A O 1
ATOM 595 N N . LEU A 1 75 ? 13.549 -9.241 1.759 1.00 57.84 75 LEU A N 1
ATOM 596 C CA . LEU A 1 75 ? 14.447 -9.281 2.922 1.00 57.84 75 LEU A CA 1
ATOM 597 C C . LEU A 1 75 ? 15.956 -9.205 2.590 1.00 57.84 75 LEU A C 1
ATOM 599 O O . LEU A 1 75 ? 16.748 -8.840 3.456 1.00 57.84 75 LEU A O 1
ATOM 603 N N . GLY A 1 76 ? 16.376 -9.567 1.371 1.00 58.38 76 GLY A N 1
ATOM 604 C CA . GLY A 1 76 ? 17.772 -9.484 0.924 1.00 58.38 76 GLY A CA 1
ATOM 605 C C . GLY A 1 76 ? 18.151 -8.195 0.180 1.00 58.38 76 GLY A C 1
ATOM 606 O O . GLY A 1 76 ? 19.340 -7.930 0.011 1.00 58.38 76 GLY A O 1
ATOM 607 N N . THR A 1 77 ? 17.174 -7.408 -0.273 1.00 68.38 77 THR A N 1
ATOM 608 C CA . THR A 1 77 ? 17.358 -6.187 -1.076 1.00 68.38 77 THR A CA 1
ATOM 609 C C . THR A 1 77 ? 16.357 -5.090 -0.669 1.00 68.38 77 THR A C 1
ATOM 611 O O . THR A 1 77 ? 15.637 -4.622 -1.553 1.00 68.38 77 THR A O 1
ATOM 614 N N . PRO A 1 78 ? 16.313 -4.687 0.623 1.00 70.81 78 PRO A N 1
ATOM 615 C CA . PRO A 1 78 ? 15.374 -3.681 1.128 1.00 70.81 78 PRO A CA 1
ATOM 616 C C . PRO A 1 78 ? 15.473 -2.396 0.311 1.00 70.81 78 PRO A C 1
ATOM 618 O O . PRO A 1 78 ? 16.595 -1.973 0.016 1.00 70.81 78 PRO A O 1
ATOM 621 N N . LYS A 1 79 ? 14.351 -1.754 -0.020 1.00 79.12 79 LYS A N 1
ATOM 622 C CA . LYS A 1 79 ? 14.335 -0.429 -0.663 1.00 79.12 79 LYS A CA 1
ATOM 623 C C . LYS A 1 79 ? 14.083 0.671 0.362 1.00 79.12 79 LYS A C 1
ATOM 625 O O . LYS A 1 79 ? 13.568 0.429 1.449 1.00 79.12 79 LYS A O 1
ATOM 630 N N . ALA A 1 80 ? 14.546 1.879 0.050 1.00 83.94 80 ALA A N 1
ATOM 631 C CA . ALA A 1 80 ? 14.328 3.019 0.929 1.00 83.94 80 ALA A CA 1
ATOM 632 C C . ALA A 1 80 ? 12.885 3.513 0.780 1.00 83.94 80 ALA A C 1
ATOM 634 O O . ALA A 1 80 ? 12.466 3.869 -0.319 1.00 83.94 80 ALA A O 1
ATOM 635 N N . GLU A 1 81 ? 12.160 3.573 1.889 1.00 87.12 81 GLU A N 1
ATOM 636 C CA . GLU A 1 81 ? 10.765 4.006 1.931 1.00 87.12 81 GLU A CA 1
ATOM 637 C C . GLU A 1 81 ? 10.497 4.825 3.194 1.00 87.12 81 GLU A C 1
ATOM 639 O O . GLU A 1 81 ? 11.304 4.879 4.127 1.00 87.12 81 GLU A O 1
ATOM 644 N N . GLY A 1 82 ? 9.381 5.536 3.223 1.00 88.31 82 GLY A N 1
ATOM 645 C CA . GLY A 1 82 ? 9.031 6.328 4.385 1.00 88.31 82 GLY A CA 1
ATOM 646 C C . GLY A 1 82 ? 7.848 7.234 4.151 1.00 88.31 82 GLY A C 1
ATOM 647 O O . GLY A 1 82 ? 7.397 7.469 3.033 1.00 88.31 82 GLY A O 1
ATOM 648 N N . GLY A 1 83 ? 7.352 7.793 5.240 1.00 91.38 83 GLY A N 1
ATOM 649 C CA . GLY A 1 83 ? 6.176 8.631 5.170 1.00 91.38 83 GLY A CA 1
ATOM 650 C C . GLY A 1 83 ? 5.881 9.380 6.443 1.00 91.38 83 GLY A C 1
ATOM 651 O O . GLY A 1 83 ? 6.388 9.075 7.526 1.00 91.38 83 GLY A O 1
ATOM 652 N N . TRP A 1 84 ? 5.032 10.380 6.274 1.00 92.69 84 TRP A N 1
ATOM 653 C CA . TRP A 1 84 ? 4.475 11.181 7.339 1.00 92.69 84 TRP A CA 1
ATOM 654 C C . TRP A 1 84 ? 3.035 10.778 7.580 1.00 92.69 84 TRP A C 1
ATOM 656 O O . TRP A 1 84 ? 2.215 10.814 6.668 1.00 92.69 84 TRP A O 1
ATOM 666 N N . TYR A 1 85 ? 2.738 10.467 8.835 1.00 92.56 85 TYR A N 1
ATOM 667 C CA . TYR A 1 85 ? 1.418 10.129 9.319 1.00 92.56 85 TYR A CA 1
ATOM 668 C C . TYR A 1 85 ? 0.960 11.200 10.296 1.00 92.56 85 TYR A C 1
ATOM 670 O O . TYR A 1 85 ? 1.635 11.531 11.275 1.00 92.56 85 TYR A O 1
ATOM 678 N N . ASN A 1 86 ? -0.221 11.736 10.039 1.00 91.31 86 ASN A N 1
ATOM 679 C CA . ASN A 1 86 ? -0.947 12.580 10.962 1.00 91.31 86 ASN A CA 1
ATOM 680 C C . ASN A 1 86 ? -2.313 11.938 11.194 1.00 91.31 86 ASN A C 1
ATOM 682 O O . ASN A 1 86 ? -3.289 12.411 10.633 1.00 91.31 86 ASN A O 1
ATOM 686 N N . GLY A 1 87 ? -2.375 10.820 11.922 1.00 82.12 87 GLY A N 1
ATOM 687 C CA . GLY A 1 87 ? -3.626 10.097 12.176 1.00 82.12 87 GLY A CA 1
ATOM 688 C C . GLY A 1 87 ? -4.338 10.520 13.470 1.00 82.12 87 GLY A C 1
ATOM 689 O O . GLY A 1 87 ? -4.081 11.615 13.966 1.00 82.12 87 GLY A O 1
ATOM 690 N N . LYS A 1 88 ? -5.235 9.647 13.966 1.00 73.88 88 LYS A N 1
ATOM 691 C CA . LYS A 1 88 ? -6.075 9.622 15.201 1.00 73.88 88 LYS A CA 1
ATOM 692 C C . LYS A 1 88 ? -6.746 10.910 15.714 1.00 73.88 88 LYS A C 1
ATOM 694 O O . LYS A 1 88 ? -7.906 10.862 16.115 1.00 73.88 88 LYS A O 1
ATOM 699 N N . ASP A 1 89 ? -6.067 12.047 15.681 1.00 70.88 89 ASP A N 1
ATOM 700 C CA . ASP A 1 89 ? -6.503 13.333 16.206 1.00 70.88 89 ASP A CA 1
ATOM 701 C C . ASP A 1 89 ? -6.569 14.391 15.086 1.00 70.88 89 ASP A C 1
ATOM 703 O O . ASP A 1 89 ? -5.564 14.735 14.456 1.00 70.88 89 ASP A O 1
ATOM 707 N N . GLY A 1 90 ? -7.738 15.002 14.884 1.00 77.25 90 GLY A N 1
ATOM 708 C CA . GLY A 1 90 ? -7.934 16.068 13.892 1.00 77.25 90 GLY A CA 1
ATOM 709 C C . GLY A 1 90 ? -8.306 15.538 12.506 1.00 77.25 90 GLY A C 1
ATOM 710 O O . GLY A 1 90 ? -9.167 14.672 12.401 1.00 77.25 90 GLY A O 1
ATOM 711 N N . MET A 1 91 ? -7.716 16.101 11.446 1.00 86.94 91 MET A N 1
ATOM 712 C CA . MET A 1 91 ? -7.914 15.639 10.065 1.00 86.94 91 MET A CA 1
ATOM 713 C C . MET A 1 91 ? -6.842 14.598 9.723 1.00 86.94 91 MET A C 1
ATOM 715 O O . MET A 1 91 ? -5.680 14.987 9.558 1.00 86.94 91 MET A O 1
ATOM 719 N N . PRO A 1 92 ? -7.199 13.305 9.632 1.00 93.12 92 PRO A N 1
ATOM 720 C CA . PRO A 1 92 ? -6.211 12.262 9.479 1.00 93.12 92 PRO A CA 1
ATOM 721 C C . PRO A 1 92 ? -5.714 12.158 8.038 1.00 93.12 92 PRO A C 1
ATOM 723 O O . PRO A 1 92 ? -6.517 12.081 7.106 1.00 93.12 92 PRO A O 1
ATOM 726 N N . PHE A 1 93 ? -4.397 12.135 7.849 1.00 95.00 93 PHE A N 1
ATOM 727 C CA . PHE A 1 93 ? -3.780 11.913 6.542 1.00 95.00 93 PHE A CA 1
ATOM 728 C C . PHE A 1 93 ? -2.413 11.239 6.656 1.00 95.00 93 PHE A C 1
ATOM 730 O O . PHE A 1 93 ? -1.775 11.282 7.709 1.00 95.00 93 PHE A O 1
ATOM 737 N N . ALA A 1 94 ? -1.958 10.659 5.550 1.00 94.88 94 ALA A N 1
ATOM 738 C CA . ALA A 1 94 ? -0.598 10.199 5.360 1.00 94.88 94 ALA A CA 1
ATOM 739 C C . ALA A 1 94 ? -0.079 10.576 3.969 1.00 94.88 94 ALA A C 1
ATOM 741 O O . ALA A 1 94 ? -0.824 10.562 2.988 1.00 94.88 94 ALA A O 1
ATOM 742 N N . VAL A 1 95 ? 1.207 10.905 3.905 1.00 95.62 95 VAL A N 1
ATOM 743 C CA . VAL A 1 95 ? 1.983 10.973 2.663 1.00 95.62 95 VAL A CA 1
ATOM 744 C C . VAL A 1 95 ? 3.077 9.928 2.783 1.00 95.62 95 VAL A C 1
ATOM 746 O O . VAL A 1 95 ? 3.809 9.945 3.772 1.00 95.62 95 VAL A O 1
ATOM 749 N N . TYR A 1 96 ? 3.202 9.048 1.799 1.00 93.44 96 TYR A N 1
ATOM 750 C CA . TYR A 1 96 ? 4.191 7.981 1.803 1.00 93.44 96 TYR A CA 1
ATOM 751 C C . TYR A 1 96 ? 4.910 7.902 0.455 1.00 93.44 96 TYR A C 1
ATOM 753 O O . TYR A 1 96 ? 4.340 8.219 -0.588 1.00 93.44 96 TYR A O 1
ATOM 761 N N . LEU A 1 97 ? 6.187 7.543 0.504 1.00 91.88 97 LEU A N 1
ATOM 762 C CA . LEU A 1 97 ? 7.091 7.410 -0.628 1.00 91.88 97 LEU A CA 1
ATOM 763 C C . LEU A 1 97 ? 7.805 6.068 -0.527 1.00 91.88 97 LEU A C 1
ATOM 765 O O . LEU A 1 97 ? 8.200 5.668 0.569 1.00 91.88 97 LEU A O 1
ATOM 769 N N . GLY A 1 98 ? 8.047 5.423 -1.663 1.00 86.56 98 GLY A N 1
ATOM 770 C CA . GLY A 1 98 ? 8.845 4.196 -1.684 1.00 86.56 98 GLY A CA 1
ATOM 771 C C . GLY A 1 98 ? 8.032 2.909 -1.543 1.00 86.56 98 GLY A C 1
ATOM 772 O O . GLY A 1 98 ? 8.632 1.845 -1.469 1.00 86.56 98 GLY A O 1
ATOM 773 N N . ASN A 1 99 ? 6.695 2.984 -1.493 1.00 86.19 99 ASN A N 1
ATOM 774 C CA . ASN A 1 99 ? 5.862 1.786 -1.383 1.00 86.19 99 ASN A CA 1
ATOM 775 C C . ASN A 1 99 ? 5.798 1.018 -2.719 1.00 86.19 99 ASN A C 1
ATOM 777 O O . ASN A 1 99 ? 6.144 1.529 -3.789 1.00 86.19 99 ASN A O 1
ATOM 781 N N . GLU A 1 100 ? 5.336 -0.227 -2.636 1.00 83.94 100 GLU A N 1
ATOM 782 C CA . GLU A 1 100 ? 5.086 -1.115 -3.768 1.00 83.94 100 GLU A CA 1
ATOM 783 C C . GLU A 1 100 ? 3.632 -1.586 -3.720 1.00 83.94 100 GLU A C 1
ATOM 785 O O . GLU A 1 100 ? 3.148 -2.009 -2.666 1.00 83.94 100 GLU A O 1
ATOM 790 N N . ASN A 1 101 ? 2.941 -1.542 -4.860 1.00 79.94 101 ASN A N 1
ATOM 791 C CA . ASN A 1 101 ? 1.545 -1.968 -4.947 1.00 79.94 101 ASN A CA 1
ATOM 792 C C . ASN A 1 101 ? 1.465 -3.450 -5.344 1.00 79.94 101 ASN A C 1
ATOM 794 O O . ASN A 1 101 ? 1.645 -3.807 -6.512 1.00 79.94 101 ASN A O 1
ATOM 798 N N . SER A 1 102 ? 1.201 -4.322 -4.372 1.00 77.44 102 SER A N 1
ATOM 799 C CA . SER A 1 102 ? 1.211 -5.768 -4.592 1.00 77.44 102 SER A CA 1
ATOM 800 C C . SER A 1 102 ? 0.068 -6.271 -5.471 1.00 77.44 102 SER A C 1
ATOM 802 O O . SER A 1 102 ? 0.268 -7.253 -6.191 1.00 77.44 102 SER A O 1
ATOM 804 N N . GLU A 1 103 ? -1.091 -5.600 -5.508 1.00 77.81 103 GLU A N 1
ATOM 805 C CA . GLU A 1 103 ? -2.177 -5.991 -6.414 1.00 77.81 103 GLU A CA 1
ATOM 806 C C . GLU A 1 103 ? -1.781 -5.751 -7.870 1.00 77.81 103 GLU A C 1
ATOM 808 O O . GLU A 1 103 ? -1.913 -6.648 -8.699 1.00 77.81 103 GLU A O 1
ATOM 813 N N . ALA A 1 104 ? -1.245 -4.573 -8.188 1.00 78.00 104 ALA A N 1
ATOM 814 C CA . ALA A 1 104 ? -0.753 -4.251 -9.523 1.00 78.00 104 ALA A CA 1
ATOM 815 C C . ALA A 1 104 ? 0.415 -5.163 -9.930 1.00 78.00 104 ALA A C 1
ATOM 817 O O . ALA A 1 104 ? 0.462 -5.656 -11.058 1.00 78.00 104 ALA A O 1
ATOM 818 N N . ILE A 1 105 ? 1.308 -5.494 -8.992 1.00 81.50 105 ILE A N 1
ATOM 819 C CA . ILE A 1 105 ? 2.345 -6.513 -9.209 1.00 81.50 105 ILE A CA 1
ATOM 820 C C . ILE A 1 105 ? 1.718 -7.876 -9.537 1.00 81.50 105 ILE A C 1
ATOM 822 O O . ILE A 1 105 ? 2.190 -8.558 -10.446 1.00 81.50 105 ILE A O 1
ATOM 826 N N . ALA A 1 106 ? 0.662 -8.289 -8.833 1.00 79.25 106 ALA A N 1
ATOM 827 C CA . ALA A 1 106 ? -0.023 -9.553 -9.088 1.00 79.25 106 ALA A CA 1
ATOM 828 C C . ALA A 1 106 ? -0.715 -9.574 -10.462 1.00 79.25 106 ALA A C 1
ATOM 830 O O . ALA A 1 106 ? -0.597 -10.572 -11.179 1.00 79.25 106 ALA A O 1
ATOM 831 N N . PHE A 1 107 ? -1.370 -8.477 -10.863 1.00 76.88 107 PHE A N 1
ATOM 832 C CA . PHE A 1 107 ? -1.955 -8.338 -12.201 1.00 76.88 107 PHE A CA 1
ATOM 833 C C . PHE A 1 107 ? -0.885 -8.420 -13.297 1.00 76.88 107 PHE A C 1
ATOM 835 O O . PHE A 1 107 ? -1.047 -9.185 -14.250 1.00 76.88 107 PHE A O 1
ATOM 842 N N . ARG A 1 108 ? 0.253 -7.733 -13.129 1.00 78.94 108 ARG A N 1
ATOM 843 C CA . ARG A 1 108 ? 1.371 -7.803 -14.083 1.00 78.94 108 ARG A CA 1
ATOM 844 C C . ARG A 1 108 ? 2.013 -9.180 -14.149 1.00 78.94 108 ARG A C 1
ATOM 846 O O . ARG A 1 108 ? 2.207 -9.690 -15.247 1.00 78.94 108 ARG A O 1
ATOM 853 N N . ASN A 1 109 ? 2.267 -9.826 -13.011 1.00 79.44 109 ASN A N 1
ATOM 854 C CA . ASN A 1 109 ? 2.843 -11.176 -12.967 1.00 79.44 109 ASN A CA 1
ATOM 855 C C . ASN A 1 109 ? 1.936 -12.228 -13.637 1.00 79.44 109 ASN A C 1
ATOM 857 O O . ASN A 1 109 ? 2.427 -13.260 -14.093 1.00 79.44 109 ASN A O 1
ATOM 861 N N . HIS A 1 110 ? 0.621 -11.989 -13.722 1.00 74.75 110 HIS A N 1
ATOM 862 C CA . HIS A 1 110 ? -0.274 -12.843 -14.507 1.00 74.75 110 HIS A CA 1
ATOM 863 C C . HIS A 1 110 ? -0.011 -12.744 -16.020 1.00 74.75 110 HIS A C 1
ATOM 865 O O . HIS A 1 110 ? -0.239 -13.713 -16.742 1.00 74.75 110 HIS A O 1
ATOM 871 N N . SER A 1 111 ? 0.478 -11.594 -16.494 1.00 74.44 111 SER A N 1
ATOM 872 C CA . SER A 1 111 ? 0.874 -11.365 -17.887 1.00 74.44 111 SER A CA 1
ATOM 873 C C . SER A 1 111 ? 2.327 -11.787 -18.143 1.00 74.44 111 SER A C 1
ATOM 875 O O . SER A 1 111 ? 2.593 -12.649 -18.978 1.00 74.44 111 SER A O 1
ATOM 877 N N . SER A 1 112 ? 3.280 -11.203 -17.410 1.00 75.25 112 SER A N 1
ATOM 878 C CA . SER A 1 112 ? 4.712 -11.498 -17.508 1.00 75.25 112 SER A CA 1
ATOM 879 C C . SER A 1 112 ? 5.464 -10.982 -16.281 1.00 75.25 112 SER A C 1
ATOM 881 O O . SER A 1 112 ? 5.221 -9.881 -15.795 1.00 75.25 112 SER A O 1
ATOM 883 N N . ASN A 1 113 ? 6.446 -11.757 -15.817 1.00 79.44 113 ASN A N 1
ATOM 884 C CA . ASN A 1 113 ? 7.289 -11.394 -14.673 1.00 79.44 113 ASN A CA 1
ATOM 885 C C . ASN A 1 113 ? 8.460 -10.461 -15.039 1.00 79.44 113 ASN A C 1
ATOM 887 O O . ASN A 1 113 ? 9.231 -10.096 -14.151 1.00 79.44 113 ASN A O 1
ATOM 891 N N . SER A 1 114 ? 8.630 -10.135 -16.325 1.00 82.81 114 SER A N 1
ATOM 892 C CA . SER A 1 114 ? 9.790 -9.396 -16.850 1.00 82.81 114 SER A CA 1
ATOM 893 C C . SER A 1 114 ? 9.557 -7.893 -17.017 1.00 82.81 114 SER A C 1
ATOM 895 O O . SER A 1 114 ? 10.524 -7.161 -17.227 1.00 82.81 114 SER A O 1
ATOM 897 N N . PHE A 1 115 ? 8.306 -7.436 -16.930 1.00 85.94 115 PHE A N 1
ATOM 898 C CA . PHE A 1 115 ? 7.992 -6.008 -16.925 1.00 85.94 115 PHE A CA 1
ATOM 899 C C . PHE A 1 115 ? 8.462 -5.348 -15.628 1.00 85.94 115 PHE A C 1
ATOM 901 O O . PHE A 1 115 ? 8.489 -5.975 -14.562 1.00 85.94 115 PHE A O 1
ATOM 908 N N . LEU A 1 116 ? 8.781 -4.055 -15.714 1.00 86.50 116 LEU A N 1
ATOM 909 C CA . LEU A 1 116 ? 8.972 -3.233 -14.526 1.00 86.50 116 LEU A CA 1
ATOM 910 C C . LEU A 1 116 ? 7.696 -3.205 -13.680 1.00 86.50 116 LEU A C 1
ATOM 912 O O . LEU A 1 116 ? 6.570 -3.256 -14.185 1.00 86.50 116 LEU A O 1
ATOM 916 N N . LYS A 1 117 ? 7.887 -3.143 -12.365 1.00 85.62 117 LYS A N 1
ATOM 917 C CA . LYS A 1 117 ? 6.809 -3.190 -11.375 1.00 85.62 117 LYS A CA 1
ATOM 918 C C . LYS A 1 117 ? 6.501 -1.786 -10.851 1.00 85.62 117 LYS A C 1
ATOM 920 O O . LYS A 1 117 ? 7.395 -0.942 -10.873 1.00 85.62 117 LYS A O 1
ATOM 925 N N . PRO A 1 118 ? 5.262 -1.529 -10.391 1.00 83.94 118 PRO A N 1
ATOM 926 C CA . PRO A 1 118 ? 4.907 -0.275 -9.751 1.00 83.94 118 PRO A CA 1
ATOM 927 C C . PRO A 1 118 ? 5.565 -0.232 -8.375 1.00 83.94 118 PRO A C 1
ATOM 929 O O . PRO A 1 118 ? 5.045 -0.741 -7.382 1.00 83.94 118 PRO A O 1
ATOM 932 N N . ASP A 1 119 ? 6.760 0.335 -8.376 1.00 82.25 119 ASP A N 1
ATOM 933 C CA . ASP A 1 119 ? 7.647 0.511 -7.235 1.00 82.25 119 ASP A CA 1
ATOM 934 C C . ASP A 1 119 ? 7.853 2.003 -6.975 1.00 82.25 119 ASP A C 1
ATOM 936 O O . ASP A 1 119 ? 7.514 2.835 -7.818 1.00 82.25 119 ASP A O 1
ATOM 940 N N . ASN A 1 120 ? 8.401 2.360 -5.820 1.00 85.38 120 ASN A N 1
ATOM 941 C CA . ASN A 1 120 ? 8.688 3.731 -5.434 1.00 85.38 120 ASN A CA 1
ATOM 942 C C . ASN A 1 120 ? 7.477 4.661 -5.608 1.00 85.38 120 ASN A C 1
ATOM 944 O O . ASN A 1 120 ? 7.577 5.770 -6.144 1.00 85.38 120 ASN A O 1
ATOM 948 N N . THR A 1 121 ? 6.304 4.176 -5.199 1.00 90.75 121 THR A N 1
ATOM 949 C CA . THR A 1 121 ? 5.058 4.918 -5.352 1.00 90.75 121 THR A CA 1
ATOM 950 C C . THR A 1 121 ? 5.065 6.173 -4.485 1.00 90.75 121 THR A C 1
ATOM 952 O O . THR A 1 121 ? 5.666 6.232 -3.409 1.00 90.75 121 THR A O 1
ATOM 955 N N . PHE A 1 122 ? 4.363 7.192 -4.969 1.00 94.12 122 PHE A N 1
ATOM 956 C CA . PHE A 1 122 ? 3.831 8.272 -4.161 1.00 94.12 122 PHE A CA 1
ATOM 957 C C . PHE A 1 122 ? 2.411 7.907 -3.743 1.00 94.12 122 PHE A C 1
ATOM 959 O O . PHE A 1 122 ? 1.543 7.704 -4.596 1.00 94.12 122 PHE A O 1
ATOM 966 N N . ASP A 1 123 ? 2.165 7.906 -2.440 1.00 95.56 123 ASP A N 1
ATOM 967 C CA . ASP A 1 123 ? 0.857 7.646 -1.862 1.00 95.56 123 ASP A CA 1
ATOM 968 C C . ASP A 1 123 ? 0.402 8.840 -1.032 1.00 95.56 123 ASP A C 1
ATOM 970 O O . ASP A 1 123 ? 1.110 9.326 -0.145 1.00 95.56 123 ASP A O 1
ATOM 974 N N . PHE A 1 124 ? -0.821 9.291 -1.288 1.00 96.94 124 PHE A N 1
ATOM 975 C CA . PHE A 1 124 ? -1.507 10.241 -0.427 1.00 96.94 124 PHE A CA 1
ATOM 976 C C . PHE A 1 124 ? -2.826 9.647 0.034 1.00 96.94 124 PHE A C 1
ATOM 978 O O . PHE A 1 124 ? -3.691 9.324 -0.778 1.00 96.94 124 PHE A O 1
ATOM 985 N N . ILE A 1 125 ? -2.983 9.524 1.348 1.00 96.94 125 ILE A N 1
ATOM 986 C CA . ILE A 1 125 ? -4.140 8.910 1.993 1.00 96.94 125 ILE A CA 1
ATOM 987 C C . ILE A 1 125 ? -4.742 9.927 2.948 1.00 96.94 125 ILE A C 1
ATOM 989 O O . ILE A 1 125 ? -4.030 10.564 3.718 1.00 96.94 125 ILE A O 1
ATOM 993 N N . TRP A 1 126 ? -6.060 10.067 2.940 1.00 96.12 126 TRP A N 1
ATOM 994 C CA . TRP A 1 126 ? -6.769 10.898 3.901 1.00 96.12 126 TRP A CA 1
ATOM 995 C C . TRP A 1 126 ? -8.009 10.191 4.423 1.00 96.12 126 TRP A C 1
ATOM 997 O O . TRP A 1 126 ? -8.614 9.352 3.758 1.00 96.12 126 TRP A O 1
ATOM 1007 N N . GLY A 1 127 ? -8.395 10.545 5.641 1.00 94.50 127 GLY A N 1
ATOM 1008 C CA . GLY A 1 127 ? -9.572 10.019 6.303 1.00 94.50 127 GLY A CA 1
ATOM 1009 C C . GLY A 1 127 ? -10.541 11.123 6.680 1.00 94.50 127 GLY A C 1
ATOM 1010 O O . GLY A 1 127 ? -10.161 12.250 6.991 1.00 94.50 127 GLY A O 1
ATOM 1011 N N . MET A 1 128 ? -11.820 10.778 6.697 1.00 90.31 128 MET A N 1
ATOM 1012 C CA . MET A 1 128 ? -12.872 11.604 7.271 1.00 90.31 128 MET A CA 1
ATOM 1013 C C . MET A 1 128 ? -13.867 10.707 8.006 1.00 90.31 128 MET A C 1
ATOM 1015 O O . MET A 1 128 ? -13.912 9.492 7.819 1.00 90.31 128 MET A O 1
ATOM 1019 N N . GLY A 1 129 ? -14.665 11.295 8.881 1.00 84.12 129 GLY A N 1
ATOM 1020 C CA . GLY A 1 129 ? -15.630 10.552 9.680 1.00 84.12 129 GLY A CA 1
ATOM 1021 C C . GLY A 1 129 ? -15.821 11.198 11.036 1.00 84.12 129 GLY A C 1
ATOM 1022 O O . GLY A 1 129 ? -14.976 11.964 11.495 1.00 84.12 129 GLY A O 1
ATOM 1023 N N . ALA A 1 130 ? -16.954 10.902 11.657 1.00 65.69 130 ALA A N 1
ATOM 1024 C CA . ALA A 1 130 ? -17.299 11.403 12.974 1.00 65.69 130 ALA A CA 1
ATOM 1025 C C . ALA A 1 130 ? -17.443 10.220 13.936 1.00 65.69 130 ALA A C 1
ATOM 1027 O O . ALA A 1 130 ? -18.141 9.251 13.641 1.00 65.69 130 ALA A O 1
ATOM 1028 N N . GLY A 1 131 ? -16.802 10.321 15.101 1.00 67.94 131 GLY A N 1
ATOM 1029 C CA . GLY A 1 131 ? -16.857 9.293 16.139 1.00 67.94 131 GLY A CA 1
ATOM 1030 C C . GLY A 1 131 ? -15.960 8.080 15.874 1.00 67.94 131 GLY A C 1
ATOM 1031 O O . GLY A 1 131 ? -15.180 8.037 14.924 1.00 67.94 131 GLY A O 1
ATOM 1032 N N . ASN A 1 132 ? -16.053 7.089 16.763 1.00 72.44 132 ASN A N 1
ATOM 1033 C CA . ASN A 1 132 ? -15.154 5.930 16.769 1.00 72.44 132 ASN A CA 1
ATOM 1034 C C . ASN A 1 132 ? -15.610 4.771 15.869 1.00 72.44 132 ASN A C 1
ATOM 1036 O O . ASN A 1 132 ? -14.826 3.853 15.631 1.00 72.44 132 ASN A O 1
ATOM 1040 N N . GLU A 1 133 ? -16.842 4.828 15.366 1.00 80.06 133 GLU A N 1
ATOM 1041 C CA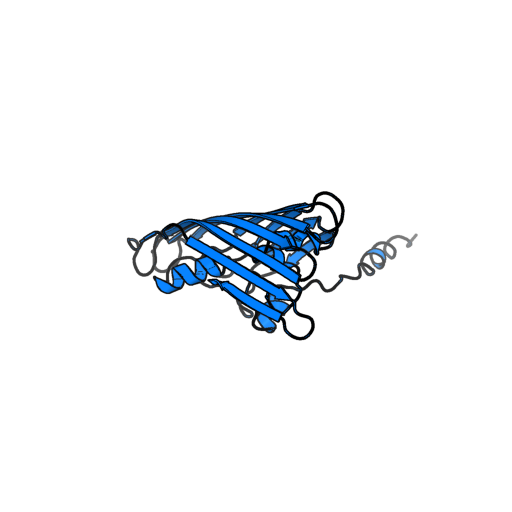 . GLU A 1 133 ? -17.542 3.681 14.774 1.00 80.06 133 GLU A CA 1
ATOM 1042 C C . GLU A 1 133 ? -17.725 3.791 13.257 1.00 80.06 133 GLU A C 1
ATOM 1044 O O . GLU A 1 133 ? -17.690 2.782 12.570 1.00 80.06 133 GLU A O 1
ATOM 1049 N N . ASN A 1 134 ? -17.899 4.997 12.709 1.00 88.62 134 ASN A N 1
ATOM 1050 C CA . ASN A 1 134 ? -18.163 5.185 11.280 1.00 88.62 134 ASN A CA 1
ATOM 1051 C C . ASN A 1 134 ? -17.146 6.151 10.685 1.00 88.62 134 ASN A C 1
ATOM 1053 O O . ASN A 1 134 ? -17.265 7.375 10.794 1.00 88.62 134 ASN A O 1
ATOM 1057 N N . ARG A 1 135 ? -16.109 5.579 10.076 1.00 92.62 135 ARG A N 1
ATOM 1058 C CA . ARG A 1 135 ? -14.969 6.322 9.535 1.00 92.62 135 ARG A CA 1
ATOM 1059 C C . ARG A 1 135 ? -14.654 5.819 8.149 1.00 92.62 135 ARG A C 1
ATOM 1061 O O . ARG A 1 135 ? -14.713 4.622 7.907 1.00 92.62 135 ARG A O 1
ATOM 1068 N N . TRP A 1 136 ? -14.299 6.715 7.250 1.00 94.56 136 TRP A N 1
ATOM 1069 C CA . TRP A 1 136 ? -13.892 6.361 5.903 1.00 94.56 136 TRP A CA 1
ATOM 1070 C C . TRP A 1 136 ? -12.556 7.003 5.565 1.00 94.56 136 TRP A C 1
ATOM 1072 O O . TRP A 1 136 ? -12.079 7.914 6.251 1.00 94.56 136 TRP A O 1
ATOM 1082 N N . GLY A 1 137 ? -11.935 6.489 4.519 1.00 95.56 137 GLY A N 1
ATOM 1083 C CA . GLY A 1 137 ? -10.739 7.064 3.948 1.00 95.56 137 GLY A CA 1
ATOM 1084 C C . GLY A 1 137 ? -10.710 6.886 2.447 1.00 95.56 137 GLY A C 1
ATOM 1085 O O . GLY A 1 137 ? -11.393 6.027 1.886 1.00 95.56 137 GLY A O 1
ATOM 1086 N N . MET A 1 138 ? -9.908 7.722 1.816 1.00 96.81 138 MET A N 1
ATOM 1087 C CA . MET A 1 138 ? -9.582 7.659 0.406 1.00 96.81 138 MET A CA 1
ATOM 1088 C C . MET A 1 138 ? -8.076 7.796 0.245 1.00 96.81 138 MET A C 1
ATOM 1090 O O . MET A 1 138 ? -7.393 8.333 1.116 1.00 96.81 138 MET A O 1
ATOM 1094 N N . GLY A 1 139 ? -7.561 7.319 -0.875 1.00 96.69 139 GLY A N 1
ATOM 1095 C CA . GLY A 1 139 ? -6.175 7.532 -1.233 1.00 96.69 139 GLY A CA 1
ATOM 1096 C C . GLY A 1 139 ? -5.969 7.559 -2.732 1.00 96.69 139 GLY A C 1
ATOM 1097 O O . GLY A 1 139 ? -6.805 7.086 -3.505 1.00 96.69 139 GLY A O 1
ATOM 1098 N N . VAL A 1 140 ? -4.842 8.136 -3.116 1.00 96.56 140 VAL A N 1
ATOM 1099 C CA . VAL A 1 140 ? -4.309 8.103 -4.469 1.00 96.56 140 VAL A CA 1
ATOM 1100 C C . VAL A 1 140 ? -2.894 7.552 -4.412 1.00 96.56 140 VAL A C 1
ATOM 1102 O O . VAL A 1 140 ? -2.104 7.959 -3.560 1.00 96.56 140 VAL A O 1
ATOM 1105 N N . THR A 1 141 ? -2.603 6.654 -5.341 1.00 95.19 141 THR A N 1
ATOM 1106 C CA . THR A 1 141 ? -1.280 6.076 -5.553 1.00 95.19 141 THR A CA 1
ATOM 1107 C C . THR A 1 141 ? -0.834 6.442 -6.955 1.00 95.19 141 THR A C 1
ATOM 1109 O O . THR A 1 141 ? -1.631 6.372 -7.893 1.00 95.19 141 THR A O 1
ATOM 1112 N N . TYR A 1 142 ? 0.424 6.835 -7.105 1.00 94.69 142 TYR A N 1
ATOM 1113 C CA . TYR A 1 142 ? 1.040 7.107 -8.396 1.00 94.69 142 TYR A CA 1
ATOM 1114 C C . TYR A 1 142 ? 2.470 6.583 -8.418 1.00 94.69 142 TYR A C 1
ATOM 1116 O O . TYR A 1 142 ? 3.222 6.802 -7.472 1.00 94.69 142 TYR A O 1
ATOM 1124 N N . SER A 1 143 ? 2.868 5.951 -9.513 1.00 93.00 143 SER A N 1
ATOM 1125 C CA . SER A 1 143 ? 4.256 5.608 -9.778 1.00 93.00 143 SER A CA 1
ATOM 1126 C C . SER A 1 143 ? 4.606 5.805 -11.244 1.00 93.00 143 SER A C 1
ATOM 1128 O O . SER A 1 143 ? 3.757 5.721 -12.135 1.00 93.00 143 SER A O 1
ATOM 1130 N N . LYS A 1 144 ? 5.880 6.120 -11.467 1.00 92.00 144 LYS A N 1
ATOM 1131 C CA . LYS A 1 144 ? 6.491 6.110 -12.783 1.00 92.00 144 LYS A CA 1
ATOM 1132 C C . LYS A 1 144 ? 7.963 5.768 -12.651 1.00 92.00 144 LYS A C 1
ATOM 1134 O O . LYS A 1 144 ? 8.728 6.570 -12.112 1.00 92.00 144 LYS A O 1
ATOM 1139 N N . ASN A 1 145 ? 8.361 4.643 -13.223 1.00 87.50 145 ASN A N 1
ATOM 1140 C CA . ASN A 1 145 ? 9.740 4.177 -13.194 1.00 87.50 145 ASN A CA 1
ATOM 1141 C C . ASN A 1 145 ? 10.312 4.014 -14.598 1.00 87.50 145 ASN A C 1
ATOM 1143 O O . ASN A 1 145 ? 9.587 3.840 -15.578 1.00 87.50 145 ASN A O 1
ATOM 1147 N N . LYS A 1 146 ? 11.640 4.099 -14.684 1.00 85.62 146 LYS A N 1
ATOM 1148 C CA . LYS A 1 146 ? 12.409 3.800 -15.890 1.00 85.62 146 LYS A CA 1
ATOM 1149 C C . LYS A 1 146 ? 13.693 3.078 -15.520 1.00 85.62 146 LYS A C 1
ATOM 1151 O O . LYS A 1 146 ? 14.316 3.425 -14.516 1.00 85.62 146 LYS A O 1
ATOM 1156 N N . ASP A 1 147 ? 14.075 2.107 -16.334 1.00 82.06 147 ASP A N 1
ATOM 1157 C CA . ASP A 1 147 ? 15.344 1.396 -16.228 1.00 82.06 147 ASP A CA 1
ATOM 1158 C C . ASP A 1 147 ? 15.938 1.194 -17.624 1.00 82.06 147 ASP A C 1
ATOM 1160 O O . ASP A 1 147 ? 15.388 0.457 -18.442 1.00 82.06 147 ASP A O 1
ATOM 1164 N N . ASP A 1 148 ? 17.072 1.848 -17.870 1.00 68.38 148 ASP A N 1
ATOM 1165 C CA . ASP A 1 148 ? 17.697 1.948 -19.193 1.00 68.38 148 ASP A CA 1
ATOM 1166 C C . ASP A 1 148 ? 18.857 0.942 -19.384 1.00 68.38 148 ASP A C 1
ATOM 1168 O O . ASP A 1 148 ? 19.679 1.102 -20.286 1.00 68.38 148 ASP A O 1
ATOM 1172 N N . VAL A 1 149 ? 19.019 -0.057 -18.499 1.00 59.62 149 VAL A N 1
ATOM 1173 C CA . VAL A 1 149 ? 20.346 -0.692 -18.317 1.00 59.62 149 VAL A CA 1
ATOM 1174 C C . VAL A 1 149 ? 20.384 -2.217 -18.490 1.00 59.62 149 VAL A C 1
ATOM 1176 O O . VAL A 1 149 ? 21.471 -2.796 -18.568 1.00 59.62 149 VAL A O 1
ATOM 1179 N N . THR A 1 150 ? 19.255 -2.910 -18.640 1.00 60.88 150 THR A N 1
ATOM 1180 C CA . THR A 1 150 ? 19.281 -4.380 -18.771 1.00 60.88 150 THR A CA 1
ATOM 1181 C C . THR A 1 150 ? 19.228 -4.814 -20.238 1.00 60.88 150 THR A C 1
ATOM 1183 O O . THR A 1 150 ? 18.211 -4.675 -20.903 1.00 60.88 150 THR A O 1
ATOM 1186 N N . ASN A 1 151 ? 20.329 -5.373 -20.755 1.00 64.56 151 ASN A N 1
ATOM 1187 C CA . ASN A 1 151 ? 20.428 -5.968 -22.103 1.00 64.56 151 ASN A CA 1
ATOM 1188 C C . ASN A 1 151 ? 20.147 -5.028 -23.303 1.00 64.56 151 ASN A C 1
ATOM 1190 O O . ASN A 1 151 ? 19.821 -5.527 -24.377 1.00 64.56 151 ASN A O 1
ATOM 1194 N N . ASN A 1 152 ? 20.321 -3.705 -23.160 1.00 75.50 152 ASN A N 1
ATOM 1195 C CA . ASN A 1 152 ? 19.915 -2.682 -24.148 1.00 75.50 152 ASN A CA 1
ATOM 1196 C C . ASN A 1 152 ? 18.399 -2.643 -24.429 1.00 75.50 152 ASN A C 1
ATOM 1198 O O . ASN A 1 152 ? 18.002 -2.274 -25.531 1.00 75.50 152 ASN A O 1
ATOM 1202 N N . ILE A 1 153 ? 17.572 -3.051 -23.467 1.00 80.12 153 ILE A N 1
ATOM 1203 C CA . ILE A 1 153 ? 16.116 -2.908 -23.533 1.00 80.12 153 ILE A CA 1
ATOM 1204 C C . ILE A 1 153 ? 15.743 -1.726 -22.641 1.00 80.12 153 ILE A C 1
ATOM 1206 O O . ILE A 1 153 ? 16.066 -1.741 -21.449 1.00 80.12 153 ILE A O 1
ATOM 1210 N N . GLU A 1 154 ? 15.098 -0.709 -23.210 1.00 86.12 154 GLU A N 1
ATOM 1211 C CA . GLU A 1 154 ? 14.560 0.402 -22.426 1.00 86.12 154 GLU A CA 1
ATOM 1212 C C . GLU A 1 154 ? 13.267 -0.058 -21.767 1.00 86.12 154 GLU A C 1
ATOM 1214 O O . GLU A 1 154 ? 12.362 -0.561 -22.432 1.00 86.12 154 GLU A O 1
ATOM 1219 N N . ARG A 1 155 ? 13.167 0.097 -20.444 1.00 86.56 155 ARG A N 1
ATOM 1220 C CA . ARG A 1 155 ? 11.953 -0.286 -19.726 1.00 86.56 155 ARG A CA 1
ATOM 1221 C C . ARG A 1 155 ? 11.340 0.869 -18.989 1.00 86.56 155 ARG A C 1
ATOM 1223 O O . ARG A 1 155 ? 12.025 1.695 -18.383 1.00 86.56 155 ARG A O 1
ATOM 1230 N N . SER A 1 156 ? 10.022 0.898 -19.024 1.00 89.50 156 SER A N 1
ATOM 1231 C CA . SER A 1 156 ? 9.214 2.012 -18.566 1.00 89.50 156 SER A CA 1
ATOM 1232 C C . SER A 1 156 ? 7.982 1.482 -17.851 1.00 89.50 156 SER A C 1
ATOM 1234 O O . SER A 1 156 ? 7.499 0.389 -18.130 1.00 89.50 156 SER A O 1
ATOM 1236 N N . GLU A 1 157 ? 7.517 2.234 -16.866 1.00 91.06 157 GLU A N 1
ATOM 1237 C CA . GLU A 1 157 ? 6.386 1.853 -16.043 1.00 91.06 157 GLU A CA 1
ATOM 1238 C C . GLU A 1 157 ? 5.588 3.086 -15.646 1.00 91.06 157 GLU A C 1
ATOM 1240 O O . GLU A 1 157 ? 6.169 4.126 -15.322 1.00 91.06 157 GLU A O 1
ATOM 1245 N N . MET A 1 158 ? 4.262 2.965 -15.660 1.00 92.25 158 MET A N 1
ATOM 1246 C CA . MET A 1 158 ? 3.353 3.951 -15.097 1.00 92.25 158 MET A CA 1
ATOM 1247 C C . MET A 1 158 ? 2.185 3.261 -14.402 1.00 92.25 158 MET A C 1
ATOM 1249 O O . MET A 1 158 ? 1.497 2.420 -14.980 1.00 92.25 158 MET A O 1
ATOM 1253 N N . PHE A 1 159 ? 1.898 3.711 -13.187 1.00 92.19 159 PHE A N 1
ATOM 1254 C CA . PHE A 1 159 ? 0.763 3.238 -12.418 1.00 92.19 159 PHE A CA 1
ATOM 1255 C C . PHE A 1 159 ? 0.060 4.392 -11.723 1.00 92.19 159 PHE A C 1
ATOM 1257 O O . PHE A 1 159 ?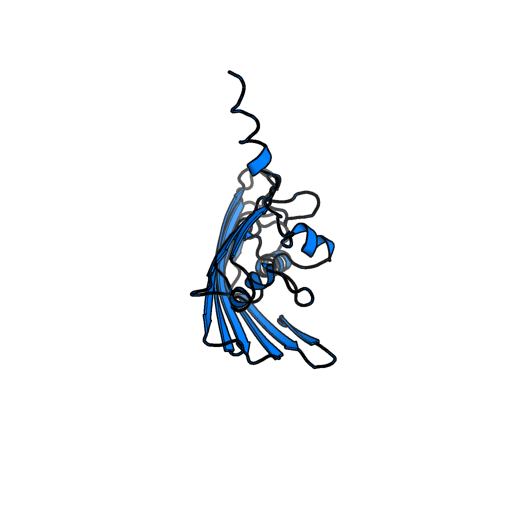 0.697 5.273 -11.146 1.00 92.19 159 PHE A O 1
ATOM 1264 N N . ALA A 1 160 ? -1.268 4.381 -11.746 1.00 94.00 160 ALA A N 1
ATOM 1265 C CA . ALA A 1 160 ? -2.057 5.232 -10.875 1.00 94.00 160 ALA A CA 1
ATOM 1266 C C . ALA A 1 160 ? -3.330 4.522 -10.438 1.00 94.00 160 ALA A C 1
ATOM 1268 O O . ALA A 1 160 ? -4.013 3.886 -11.243 1.00 94.00 160 ALA A O 1
ATOM 1269 N N . ALA A 1 161 ? -3.690 4.696 -9.173 1.00 93.75 161 ALA A N 1
ATOM 1270 C CA . ALA A 1 161 ? -4.883 4.099 -8.603 1.00 93.75 161 ALA A CA 1
ATOM 1271 C C . ALA A 1 161 ? -5.578 5.038 -7.622 1.00 93.75 161 ALA A C 1
ATOM 1273 O O . ALA A 1 161 ? -4.963 5.904 -6.997 1.00 93.75 161 ALA A O 1
ATOM 1274 N N . LEU A 1 162 ? -6.883 4.829 -7.482 1.00 95.19 162 LEU A N 1
ATOM 1275 C CA . LEU A 1 162 ? -7.687 5.387 -6.406 1.00 95.19 162 LEU A CA 1
ATOM 1276 C C . LEU A 1 162 ? -8.067 4.270 -5.452 1.00 95.19 162 LEU A C 1
ATOM 1278 O O . LEU A 1 162 ? -8.456 3.189 -5.883 1.00 95.19 162 LEU A O 1
ATOM 1282 N N . GLN A 1 163 ? -8.026 4.552 -4.162 1.00 94.50 163 GLN A N 1
ATOM 1283 C CA . GLN A 1 163 ? -8.479 3.630 -3.132 1.00 94.50 163 GLN A CA 1
ATOM 1284 C C . GLN A 1 163 ? -9.492 4.296 -2.222 1.00 94.50 163 GLN A C 1
ATOM 1286 O O . GLN A 1 163 ? -9.439 5.500 -1.970 1.00 94.50 163 GLN A O 1
ATOM 1291 N N . ALA A 1 164 ? -10.425 3.500 -1.725 1.00 96.44 164 ALA A N 1
ATOM 1292 C CA . ALA A 1 164 ? -11.417 3.930 -0.761 1.00 96.44 164 ALA A CA 1
ATOM 1293 C C . ALA A 1 164 ? -11.663 2.818 0.248 1.00 96.44 164 ALA A C 1
ATOM 1295 O O . ALA A 1 164 ? -11.578 1.634 -0.070 1.00 96.44 164 ALA A O 1
ATOM 1296 N N . GLY A 1 165 ? -12.015 3.200 1.466 1.00 96.25 165 GLY A N 1
ATOM 1297 C CA . GLY A 1 165 ? -12.426 2.235 2.466 1.00 96.25 165 GLY A CA 1
ATOM 1298 C C . GLY A 1 165 ? -13.218 2.854 3.596 1.00 96.25 165 GLY A C 1
ATOM 1299 O O . GLY A 1 165 ? -13.265 4.074 3.760 1.00 96.25 165 GLY A O 1
ATOM 1300 N N . ALA A 1 166 ? -13.873 1.996 4.363 1.00 95.06 166 ALA A N 1
ATOM 1301 C CA . ALA A 1 166 ? -14.695 2.357 5.497 1.00 95.06 166 ALA A CA 1
ATOM 1302 C C . ALA A 1 166 ? -14.540 1.348 6.638 1.00 95.06 166 ALA A C 1
ATOM 1304 O O . ALA A 1 166 ? -14.377 0.146 6.429 1.00 95.06 166 ALA A O 1
ATOM 1305 N N . LEU A 1 167 ? -14.616 1.876 7.854 1.00 93.38 167 LEU A N 1
ATOM 1306 C CA . LEU A 1 167 ? -14.857 1.177 9.106 1.00 93.38 167 LEU A CA 1
ATOM 1307 C C . LEU A 1 167 ? -16.319 1.447 9.465 1.00 93.38 167 LEU A C 1
ATOM 1309 O O . LEU A 1 167 ? -16.709 2.614 9.559 1.00 93.38 167 LEU A O 1
ATOM 1313 N N . ILE A 1 168 ? -17.116 0.390 9.601 1.00 92.06 168 ILE A N 1
ATOM 1314 C CA . ILE A 1 168 ? -18.562 0.468 9.822 1.00 92.06 168 ILE A CA 1
ATOM 1315 C C . ILE A 1 168 ? -18.890 -0.253 11.129 1.00 92.06 168 ILE A C 1
ATOM 1317 O O . ILE A 1 168 ? -18.758 -1.477 11.244 1.00 92.06 168 ILE A O 1
ATOM 1321 N N . GLY A 1 169 ? -19.329 0.516 12.121 1.00 89.00 169 GLY A N 1
ATOM 1322 C CA . GLY A 1 169 ? -19.471 0.026 13.487 1.00 89.00 169 GLY A CA 1
ATOM 1323 C C . GLY A 1 169 ? -18.142 -0.483 14.055 1.00 89.00 169 GLY A C 1
ATOM 1324 O O . GLY A 1 169 ? -17.055 -0.031 13.693 1.00 89.00 169 GLY A O 1
ATOM 1325 N N . GLU A 1 170 ? -18.220 -1.468 14.945 1.00 86.38 170 GLU A N 1
ATOM 1326 C CA . GLU A 1 170 ? -17.030 -2.066 15.564 1.00 86.38 170 GLU A CA 1
ATOM 1327 C C . GLU A 1 170 ? -16.466 -3.251 14.758 1.00 86.38 170 GLU A C 1
ATOM 1329 O O . GLU A 1 170 ? -15.304 -3.639 14.926 1.00 86.38 170 GLU A O 1
ATOM 1334 N N . ASN A 1 171 ? -17.274 -3.818 13.857 1.00 90.38 171 ASN A N 1
ATOM 1335 C CA . ASN A 1 171 ? -17.041 -5.157 13.323 1.00 90.38 171 ASN A CA 1
ATOM 1336 C C . ASN A 1 171 ? -16.707 -5.181 11.832 1.00 90.38 171 ASN A C 1
ATOM 1338 O O . ASN A 1 171 ? -16.040 -6.120 11.405 1.00 90.38 171 ASN A O 1
ATOM 1342 N N . TRP A 1 172 ? -17.156 -4.205 11.039 1.00 91.81 172 TRP A N 1
ATOM 1343 C CA . TRP A 1 172 ? -17.016 -4.259 9.585 1.00 91.81 172 TRP A CA 1
ATOM 1344 C C . TRP A 1 172 ? -15.925 -3.330 9.071 1.00 91.81 172 TRP A C 1
ATOM 1346 O O . TRP A 1 172 ? -15.842 -2.162 9.447 1.00 91.81 172 TRP A O 1
ATOM 1356 N N . GLU A 1 173 ? -15.132 -3.848 8.142 1.00 94.00 173 GLU A N 1
ATOM 1357 C CA . GLU A 1 173 ? -14.277 -3.056 7.271 1.00 94.00 173 GLU A CA 1
ATOM 1358 C C . GLU A 1 173 ? -14.585 -3.421 5.818 1.00 94.00 173 GLU A C 1
ATOM 1360 O O . GLU A 1 173 ? -14.750 -4.595 5.482 1.00 94.00 173 GLU A O 1
ATOM 1365 N N . VAL A 1 174 ? -14.694 -2.419 4.956 1.00 93.81 174 VAL A N 1
ATOM 1366 C CA . VAL A 1 174 ? -14.860 -2.592 3.509 1.00 93.81 174 VAL A CA 1
ATOM 1367 C C . VAL A 1 174 ? -13.898 -1.660 2.810 1.00 93.81 174 VAL A C 1
ATOM 1369 O O . VAL A 1 174 ? -13.705 -0.532 3.256 1.00 93.81 174 VAL A O 1
ATOM 1372 N N . PHE A 1 175 ? -13.277 -2.117 1.739 1.00 95.12 175 PHE A N 1
ATOM 1373 C CA . PHE A 1 175 ? -12.315 -1.314 1.006 1.00 95.12 175 PHE A CA 1
ATOM 1374 C C . PHE A 1 175 ? -12.205 -1.793 -0.431 1.00 95.12 175 PHE A C 1
ATOM 1376 O O . PHE A 1 175 ? -12.639 -2.891 -0.777 1.00 95.12 175 PHE A O 1
ATOM 1383 N N . GLY A 1 176 ? -11.634 -0.954 -1.274 1.00 93.31 176 GLY A N 1
ATOM 1384 C CA . GLY A 1 176 ? -11.306 -1.328 -2.629 1.00 93.31 176 GLY A CA 1
ATOM 1385 C C . GLY A 1 176 ? -10.357 -0.342 -3.275 1.00 93.31 176 GLY A C 1
ATOM 1386 O O . GLY A 1 176 ? -10.203 0.796 -2.825 1.00 93.31 176 GLY A O 1
ATOM 1387 N N . GLN A 1 177 ? -9.744 -0.808 -4.349 1.00 92.19 177 GLN A N 1
ATOM 1388 C CA . GLN A 1 177 ? -8.808 -0.061 -5.161 1.00 92.19 177 GLN A CA 1
ATOM 1389 C C . GLN A 1 177 ? -9.217 -0.183 -6.624 1.00 92.19 177 GLN A C 1
ATOM 1391 O O . GLN A 1 177 ? -9.618 -1.248 -7.088 1.00 92.19 177 GLN A O 1
ATOM 1396 N N . PHE A 1 178 ? -9.133 0.930 -7.335 1.00 92.00 178 PHE A N 1
ATOM 1397 C CA . PHE A 1 178 ? -9.460 1.050 -8.740 1.00 92.00 178 PHE A CA 1
ATOM 1398 C C . PHE A 1 178 ? -8.242 1.577 -9.492 1.00 92.00 178 PHE A C 1
ATOM 1400 O O . PHE A 1 178 ? -7.766 2.681 -9.211 1.00 92.00 178 PHE A O 1
ATOM 1407 N N . HIS A 1 179 ? -7.729 0.785 -10.429 1.00 91.56 179 HIS A N 1
ATOM 1408 C CA . HIS A 1 179 ? -6.563 1.132 -11.237 1.00 91.56 179 HIS A CA 1
ATOM 1409 C C . HIS A 1 179 ? -7.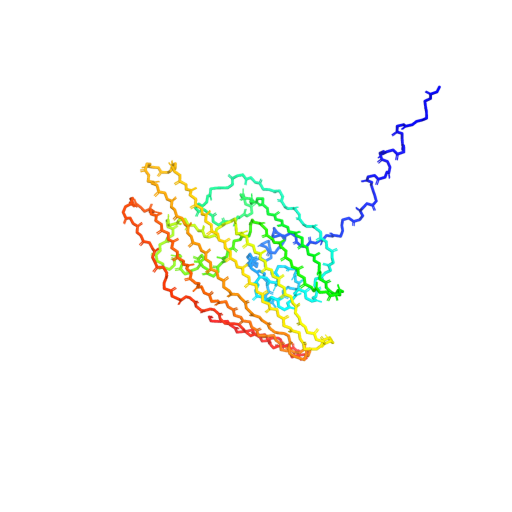012 2.014 -12.398 1.00 91.56 179 HIS A C 1
ATOM 1411 O O . HIS A 1 179 ? -7.884 1.641 -13.183 1.00 91.56 179 HIS A O 1
ATOM 1417 N N . LEU A 1 180 ? -6.437 3.212 -12.472 1.00 90.81 180 LEU A N 1
ATOM 1418 C CA . LEU A 1 180 ? -6.705 4.186 -13.528 1.00 90.81 180 LEU A CA 1
ATOM 1419 C C . LEU A 1 180 ? -5.804 3.951 -14.737 1.00 90.81 180 LEU A C 1
ATOM 1421 O O . LEU A 1 180 ? -6.253 4.079 -15.873 1.00 90.81 180 LEU A O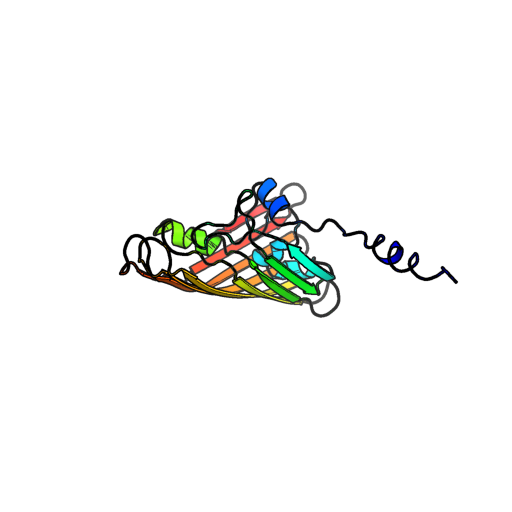 1
ATOM 1425 N N . VAL A 1 181 ? -4.538 3.638 -14.469 1.00 91.69 181 VAL A N 1
ATOM 1426 C CA . VAL A 1 181 ? -3.525 3.291 -15.461 1.00 91.69 181 VAL A CA 1
ATOM 1427 C C . VAL A 1 181 ? -2.602 2.252 -14.848 1.00 91.69 181 VAL A C 1
ATOM 1429 O O . VAL A 1 181 ? -2.239 2.353 -13.675 1.00 91.69 181 VAL A O 1
ATOM 1432 N N . ASP A 1 182 ? -2.258 1.256 -15.647 1.00 91.44 182 ASP A N 1
ATOM 1433 C CA . ASP A 1 182 ? -1.314 0.210 -15.298 1.00 91.44 182 ASP A CA 1
ATOM 1434 C C . ASP A 1 182 ? -0.589 -0.197 -16.584 1.00 91.44 182 ASP A C 1
ATOM 1436 O O . ASP A 1 182 ? -1.048 -1.062 -17.323 1.00 91.44 182 ASP A O 1
ATOM 1440 N N . GLU A 1 183 ? 0.493 0.503 -16.908 1.00 91.44 183 GLU A N 1
ATOM 1441 C CA . GLU A 1 183 ? 1.225 0.335 -18.163 1.00 91.44 183 GLU A CA 1
ATOM 1442 C C . GLU A 1 183 ? 2.696 0.021 -17.889 1.00 91.44 183 GLU A C 1
ATOM 1444 O O . GLU A 1 183 ? 3.299 0.545 -16.946 1.00 91.44 183 GLU A O 1
ATOM 1449 N N . ALA A 1 184 ? 3.277 -0.844 -18.719 1.00 90.25 184 ALA A N 1
ATOM 1450 C CA . ALA A 1 184 ? 4.706 -1.109 -18.715 1.00 90.25 184 ALA A CA 1
ATOM 1451 C C . ALA A 1 184 ? 5.214 -1.391 -20.132 1.00 90.25 184 ALA A C 1
ATOM 1453 O O . ALA A 1 184 ? 4.598 -2.154 -20.872 1.00 90.25 184 ALA A O 1
ATOM 1454 N N . ASP A 1 185 ? 6.364 -0.817 -20.466 1.00 90.00 185 ASP A N 1
ATOM 1455 C CA . ASP A 1 185 ? 7.059 -1.008 -21.738 1.00 90.00 185 ASP A CA 1
ATOM 1456 C C . ASP A 1 185 ? 8.389 -1.707 -21.491 1.00 90.00 185 ASP A C 1
ATOM 1458 O O . ASP A 1 185 ? 9.045 -1.459 -20.472 1.00 90.00 185 ASP A O 1
ATOM 1462 N N . GLY A 1 186 ? 8.792 -2.541 -22.442 1.00 85.88 186 GLY A N 1
ATOM 1463 C CA . GLY A 1 186 ? 10.028 -3.298 -22.410 1.00 85.88 186 GLY A CA 1
ATOM 1464 C C . GLY A 1 186 ? 9.983 -4.434 -21.380 1.00 85.88 186 GLY A C 1
ATOM 1465 O O . GLY A 1 186 ? 9.850 -4.235 -20.168 1.00 85.88 186 GLY A O 1
ATOM 1466 N N . ALA A 1 187 ? 10.132 -5.669 -21.860 1.00 84.81 187 ALA A N 1
ATOM 1467 C CA . ALA A 1 187 ? 10.222 -6.858 -21.013 1.00 84.81 187 ALA A CA 1
ATOM 1468 C C . ALA A 1 187 ? 11.337 -7.797 -21.480 1.00 84.81 187 ALA A C 1
ATOM 1470 O O . ALA A 1 187 ? 12.492 -7.619 -21.099 1.00 84.81 187 ALA A O 1
ATOM 1471 N N . SER A 1 188 ? 11.003 -8.824 -22.265 1.00 85.31 188 SER A N 1
ATOM 1472 C CA . SER A 1 188 ? 12.000 -9.720 -22.869 1.00 85.31 188 SER A CA 1
ATOM 1473 C C . SER A 1 188 ? 12.519 -9.167 -24.199 1.00 85.31 188 SER A C 1
ATOM 1475 O O . SER A 1 188 ? 13.630 -9.506 -24.608 1.00 85.31 188 SER A O 1
ATOM 1477 N N . ALA A 1 189 ? 11.728 -8.312 -24.845 1.00 85.75 189 ALA A N 1
ATOM 1478 C CA . ALA A 1 189 ? 12.073 -7.495 -25.998 1.00 85.75 189 ALA A CA 1
ATOM 1479 C C . ALA A 1 189 ? 11.685 -6.021 -25.761 1.00 85.75 189 ALA A C 1
ATOM 1481 O O . ALA A 1 189 ? 10.877 -5.721 -24.882 1.00 85.75 189 ALA A O 1
ATOM 1482 N N . ASP A 1 190 ? 12.270 -5.119 -26.553 1.00 85.19 190 ASP A N 1
ATOM 1483 C CA . ASP A 1 190 ? 12.043 -3.661 -26.498 1.00 85.19 190 ASP A CA 1
ATOM 1484 C C . ASP A 1 190 ? 10.611 -3.273 -26.896 1.00 85.19 190 ASP A C 1
ATOM 1486 O O . ASP A 1 190 ? 10.001 -2.408 -26.280 1.00 85.19 190 ASP A O 1
ATOM 1490 N N . ASP A 1 191 ? 10.033 -3.999 -27.855 1.00 87.50 191 ASP A N 1
ATOM 1491 C CA . ASP A 1 191 ? 8.661 -3.781 -28.330 1.00 87.50 191 ASP A CA 1
ATOM 1492 C C . ASP A 1 191 ? 7.589 -4.446 -27.438 1.00 87.50 191 ASP A C 1
ATOM 1494 O O . ASP A 1 191 ? 6.400 -4.403 -27.766 1.00 87.50 191 ASP A O 1
ATOM 1498 N N . ASP A 1 192 ? 7.980 -5.114 -26.345 1.00 88.94 192 ASP A N 1
ATOM 1499 C CA . ASP A 1 192 ? 7.015 -5.731 -25.433 1.00 88.94 192 ASP A CA 1
ATOM 1500 C C . ASP A 1 192 ? 6.254 -4.641 -24.673 1.00 88.94 192 ASP A C 1
ATOM 1502 O O . ASP A 1 192 ? 6.848 -3.804 -23.999 1.00 88.94 192 ASP A O 1
ATOM 1506 N N . GLU A 1 193 ? 4.926 -4.701 -24.714 1.00 90.38 193 GLU A N 1
ATOM 1507 C CA . GLU A 1 193 ? 4.057 -3.739 -24.042 1.00 90.38 193 GLU A CA 1
ATOM 1508 C C . GLU A 1 193 ? 3.025 -4.472 -23.183 1.00 90.38 193 GLU A C 1
ATOM 1510 O O . GLU A 1 193 ? 2.398 -5.453 -23.599 1.00 90.38 193 GLU A O 1
ATOM 1515 N N . TYR A 1 194 ? 2.822 -3.966 -21.974 1.00 89.00 194 TYR A N 1
ATOM 1516 C CA . TYR A 1 194 ? 1.724 -4.323 -21.100 1.00 89.00 194 TYR A CA 1
ATOM 1517 C C . TYR A 1 194 ? 0.815 -3.112 -20.915 1.00 89.00 194 TYR A C 1
ATOM 1519 O O . TYR A 1 194 ? 1.234 -2.059 -20.441 1.00 89.00 194 TYR A O 1
ATOM 1527 N N . LYS A 1 195 ? -0.460 -3.306 -21.252 1.00 89.12 195 LYS A N 1
ATOM 1528 C CA . LYS A 1 195 ? -1.546 -2.366 -20.980 1.00 89.12 195 LYS A CA 1
ATOM 1529 C C . LYS A 1 195 ? -2.585 -3.058 -20.118 1.00 89.12 195 LYS A C 1
ATOM 1531 O O . LYS A 1 195 ? -3.475 -3.747 -20.625 1.00 89.12 195 LYS A O 1
ATOM 1536 N N . GLY A 1 196 ? -2.451 -2.893 -18.811 1.00 78.62 196 GLY A N 1
ATOM 1537 C CA . GLY A 1 196 ? -3.473 -3.261 -17.849 1.00 78.62 196 GLY A CA 1
ATOM 1538 C C . GLY A 1 196 ? -4.741 -2.458 -18.121 1.00 78.62 196 GLY A C 1
ATOM 1539 O O . GLY A 1 196 ? -4.729 -1.229 -18.178 1.00 78.62 196 GLY A O 1
ATOM 1540 N N . GLY A 1 197 ? -5.854 -3.162 -18.337 1.00 71.62 197 GLY A N 1
ATOM 1541 C CA . GLY A 1 197 ? -7.172 -2.535 -18.367 1.00 71.62 197 GLY A CA 1
ATOM 1542 C C . GLY A 1 197 ? -7.570 -2.005 -16.985 1.00 71.62 197 GLY A C 1
ATOM 1543 O O . GLY A 1 197 ? -6.804 -2.071 -16.029 1.00 71.62 197 GLY A O 1
ATOM 1544 N N . LEU A 1 198 ? -8.807 -1.522 -16.853 1.00 77.56 198 LEU A N 1
ATOM 1545 C CA . LEU A 1 198 ? -9.344 -1.116 -15.550 1.00 77.56 198 LEU A CA 1
ATOM 1546 C C . LEU A 1 198 ? -9.276 -2.286 -14.552 1.00 77.56 198 LEU A C 1
ATOM 1548 O O . LEU A 1 198 ? -9.998 -3.275 -14.700 1.00 77.56 198 LEU A O 1
ATOM 1552 N N . GLY A 1 199 ? -8.417 -2.153 -13.543 1.00 79.62 199 GLY A N 1
ATOM 1553 C CA . GLY A 1 199 ? -8.291 -3.076 -12.417 1.00 79.62 199 GLY A CA 1
ATOM 1554 C C . GLY A 1 199 ? -9.228 -2.676 -11.280 1.00 79.62 199 GLY A C 1
ATOM 1555 O O . GLY A 1 199 ? -9.373 -1.493 -10.972 1.00 79.62 199 GLY A O 1
ATOM 1556 N N . LEU A 1 200 ? -9.883 -3.653 -10.657 1.00 87.19 200 LEU A N 1
ATOM 1557 C CA . LEU A 1 200 ? -10.711 -3.443 -9.471 1.00 87.19 200 LEU A CA 1
ATOM 1558 C C . LEU A 1 200 ? -10.420 -4.546 -8.462 1.00 87.19 200 LEU A C 1
ATOM 1560 O O . LEU A 1 200 ? -10.682 -5.712 -8.749 1.00 87.19 200 LEU A O 1
ATOM 1564 N N . SER A 1 201 ? -9.976 -4.138 -7.280 1.00 87.38 201 SER A N 1
ATOM 1565 C CA . SER A 1 201 ? -9.829 -5.005 -6.115 1.00 87.38 201 SER A CA 1
ATOM 1566 C C . SER A 1 201 ? -10.819 -4.561 -5.046 1.00 87.38 201 SER A C 1
ATOM 1568 O O . SER A 1 201 ? -10.923 -3.366 -4.763 1.00 87.38 201 SER A O 1
ATOM 1570 N N . ILE A 1 202 ? -11.562 -5.488 -4.443 1.00 90.81 202 ILE A N 1
ATOM 1571 C CA . ILE A 1 202 ? -12.499 -5.200 -3.346 1.00 90.81 202 ILE A CA 1
ATOM 1572 C C . ILE A 1 202 ? -12.266 -6.189 -2.213 1.00 90.81 202 ILE A C 1
ATOM 1574 O O . ILE A 1 202 ? -12.189 -7.397 -2.429 1.00 90.81 202 ILE A O 1
ATOM 1578 N N . GLY A 1 203 ? -12.229 -5.674 -0.988 1.00 91.12 203 GLY A N 1
ATOM 1579 C CA . GLY A 1 203 ? -12.085 -6.463 0.221 1.00 91.12 203 GLY A CA 1
ATOM 1580 C C . GLY A 1 203 ? -13.116 -6.129 1.291 1.00 91.12 203 GLY A C 1
ATOM 1581 O O . GLY A 1 203 ? -13.660 -5.025 1.374 1.00 91.12 203 GLY A O 1
ATOM 1582 N N . THR A 1 204 ? -13.379 -7.115 2.141 1.00 91.81 204 THR A N 1
ATOM 1583 C CA . THR A 1 204 ? -14.179 -6.965 3.350 1.00 91.81 204 THR A CA 1
ATOM 1584 C C . THR A 1 204 ? -13.590 -7.762 4.505 1.00 91.81 204 THR A C 1
ATOM 1586 O O . THR A 1 204 ? -13.029 -8.847 4.331 1.00 91.81 204 THR A O 1
ATOM 1589 N N . ILE A 1 205 ? -13.738 -7.209 5.704 1.00 91.25 205 ILE A N 1
ATOM 1590 C CA . ILE A 1 205 ? -13.369 -7.830 6.967 1.00 91.25 205 ILE A CA 1
ATOM 1591 C C . ILE A 1 205 ? -14.580 -7.757 7.886 1.00 91.25 205 ILE A C 1
ATOM 1593 O O . ILE A 1 205 ? -15.149 -6.683 8.078 1.00 91.25 205 ILE A O 1
ATOM 1597 N N . TYR A 1 206 ? -14.935 -8.882 8.499 1.00 90.75 206 TYR A N 1
ATOM 1598 C CA . TYR A 1 206 ? -15.907 -8.934 9.583 1.00 90.75 206 TYR A CA 1
ATOM 1599 C C . TYR A 1 206 ? -15.261 -9.517 10.838 1.00 90.75 206 TYR A C 1
ATOM 1601 O O . TYR A 1 206 ? -14.765 -10.642 10.828 1.00 90.75 206 TYR A O 1
ATOM 1609 N N . LYS A 1 207 ? -15.269 -8.757 11.931 1.00 89.81 207 LYS A N 1
ATOM 1610 C CA . LYS A 1 207 ? -14.740 -9.174 13.231 1.00 89.81 207 LYS A CA 1
ATOM 1611 C C . LYS A 1 207 ? -15.878 -9.684 14.099 1.00 89.81 207 LYS A C 1
ATOM 1613 O O . LYS A 1 207 ? -16.645 -8.889 14.632 1.00 89.81 207 LYS A O 1
ATOM 1618 N N . GLY A 1 208 ? -16.017 -10.998 14.212 1.00 84.69 208 GLY A N 1
ATOM 1619 C CA . GLY A 1 208 ? -16.940 -11.625 15.154 1.00 84.69 208 GLY A CA 1
ATOM 1620 C C . GLY A 1 208 ? -16.323 -11.757 16.547 1.00 84.69 208 GLY A C 1
ATOM 1621 O O . GLY A 1 208 ? -15.135 -11.521 16.745 1.00 84.69 208 GLY A O 1
ATOM 1622 N N . GLU A 1 209 ? -17.124 -12.181 17.521 1.00 83.19 209 GLU A N 1
ATOM 1623 C CA . GLU A 1 209 ? -16.661 -12.349 18.909 1.00 83.19 209 GLU A CA 1
ATOM 1624 C C . GLU A 1 209 ? -15.605 -13.456 19.066 1.00 83.19 209 GLU A C 1
ATOM 1626 O O . GLU A 1 209 ? -14.719 -13.357 19.910 1.00 83.19 209 GLU A O 1
ATOM 1631 N N . GLN A 1 210 ? -15.696 -14.513 18.250 1.00 83.19 210 GLN A N 1
ATOM 1632 C CA . GLN A 1 210 ? -14.790 -15.671 18.293 1.00 83.19 210 GLN A CA 1
ATOM 1633 C C . GLN A 1 210 ? -13.955 -15.840 17.020 1.00 83.19 210 GLN A C 1
ATOM 1635 O O . GLN A 1 210 ? -12.864 -16.403 1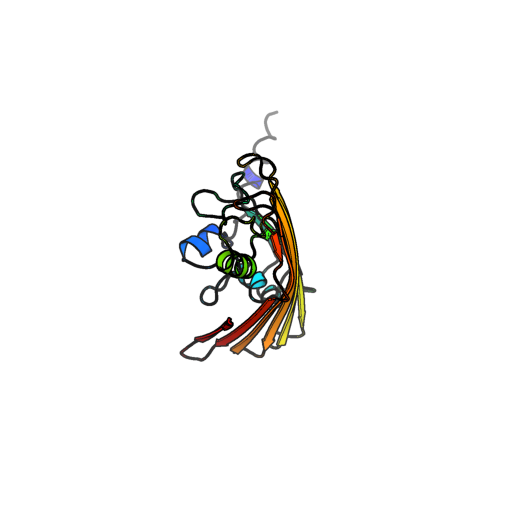7.073 1.00 83.19 210 GLN A O 1
ATOM 1640 N N . TYR A 1 211 ? -14.461 -15.365 15.880 1.00 79.50 211 TYR A N 1
ATOM 1641 C CA . TYR A 1 211 ? -13.846 -15.564 14.571 1.00 79.50 211 TYR A CA 1
ATOM 1642 C C . TYR A 1 211 ? -13.873 -14.276 13.760 1.00 79.50 211 TYR A C 1
ATOM 1644 O O . TYR A 1 211 ? -14.895 -13.591 13.706 1.00 79.50 211 TYR A O 1
ATOM 1652 N N . ASN A 1 212 ? -12.765 -14.000 13.077 1.00 84.94 212 ASN A N 1
ATOM 1653 C CA . ASN A 1 212 ? -12.686 -12.958 12.064 1.00 84.94 212 ASN A CA 1
ATOM 1654 C C . ASN A 1 212 ? -12.806 -13.594 10.678 1.00 84.94 212 ASN A C 1
ATOM 1656 O O . ASN A 1 212 ? -12.214 -14.643 10.420 1.00 84.94 212 ASN A O 1
ATOM 1660 N N . TYR A 1 213 ? -13.551 -12.943 9.794 1.00 84.69 213 TYR A N 1
ATOM 1661 C CA . TYR A 1 213 ? -13.768 -13.360 8.417 1.00 84.69 213 TYR A CA 1
ATOM 1662 C C . TYR A 1 213 ? -13.168 -12.326 7.476 1.00 84.69 213 TYR A C 1
ATOM 1664 O O . TYR A 1 213 ? -13.310 -11.122 7.694 1.00 84.69 213 TYR A O 1
ATOM 1672 N N . TYR A 1 214 ? -12.527 -12.816 6.422 1.00 86.12 214 TYR A N 1
ATOM 1673 C CA . TYR A 1 214 ? -11.800 -12.012 5.452 1.00 86.12 214 TYR A CA 1
ATOM 1674 C C . TYR A 1 214 ? -12.192 -12.468 4.054 1.00 86.12 214 TYR A C 1
ATOM 1676 O O . TYR A 1 214 ? -12.221 -13.668 3.779 1.00 86.12 214 TYR A O 1
ATOM 1684 N N . GLY A 1 215 ? -12.503 -11.519 3.182 1.00 82.50 215 GLY A N 1
ATOM 1685 C CA . GLY A 1 215 ? -12.763 -11.783 1.774 1.00 82.50 215 GLY A CA 1
ATOM 1686 C C . GLY A 1 215 ? -12.130 -10.698 0.924 1.00 82.50 215 GLY A C 1
ATOM 1687 O O . GLY A 1 215 ? -12.260 -9.523 1.249 1.00 82.50 215 GLY A O 1
ATOM 1688 N N . MET A 1 216 ? -11.460 -11.090 -0.154 1.00 81.69 216 MET A N 1
ATOM 1689 C CA . MET A 1 216 ? -10.896 -10.176 -1.142 1.00 81.69 216 MET A CA 1
ATOM 1690 C C . MET A 1 216 ? -11.031 -10.795 -2.531 1.00 81.69 216 MET A C 1
ATOM 1692 O O . MET A 1 216 ? -10.979 -12.022 -2.670 1.00 81.69 216 MET A O 1
ATOM 1696 N N . LYS A 1 217 ? -11.251 -9.952 -3.536 1.00 70.12 217 LYS A N 1
ATOM 1697 C CA . LYS A 1 217 ? -11.268 -10.323 -4.946 1.00 70.12 217 LYS A CA 1
ATOM 1698 C C . LYS A 1 217 ? -10.612 -9.237 -5.776 1.00 70.12 217 LYS A C 1
ATOM 1700 O O . LYS A 1 217 ? -10.816 -8.056 -5.413 1.00 70.12 217 LYS A O 1
#

Secondary structure (DSSP, 8-state):
---SSTTTSSGGG---------HHHHHHTT-BTTB-SSS--TTHHHH-GGGGGG--EEEEEE------TTS---TTSPPPEEEEEE-SSSS-EEEEEEE--HHHHHHHHHH-TTSPP--SEEEEEEEEEETTTEEEEEEEEEEEEEEEEETTEEEEEEEEEEEEEEEETTTEEEEEEEEEEEEEE-SSSTT-EEEE---EEEEEEEE-SS-EEEEE-

pLDDT: mean 79.15, std 15.56, range [34.91, 96.94]

Sequence (217 aa):
MVIRIWLLATVLFFTTIESYASKSRLEALGQDSNGSFFIKDERNIFLNPANIHKVDRYLSFEWGASGSAEKVDSLGTPKAEGGWYNGKDGMPFAVYLGNENSEAIAFRNHSSNSFLKPDNTFDFIWGMGAGNENRWGMGVTYSKNKDDVTNNIERSEMFAALQAGALIGENWEVFGQFHLVDEADGASADDDEYKGGLGLSIGTIYKGEQYNYYGMK

Radius of gyration: 19.7 Å; chains: 1; bounding box: 56×42×59 Å